Protein AF-A0A7W4FF67-F1 (afdb_monomer_lite)

Sequence (218 aa):
MRAALGATWQKRGYWRDSEEDYLAANYPTKTPVVEIARTLGRSVSAIRAKARTLGLYRKARTIEGLPSQALTPPAQPRPSAPTIPAGATAFFMVPRTRKGRAIWSNEAIDNLASFWSRLYSPVCIAKLLGLKPSAVSEAARRAGLPNRAGLKLVQTAPAGDPFSIPESPIIASEMVRKICRVRQTVFFVRPKHKRSEHISIQGRSFLLSRASSVMGHA

Foldseek 3Di:
DDDDDDPDPPPLPDDDPVLLVLLQVPVQDPDDLVVNCVVSVHDSVVSVVVCVVVVNDYDDPPPPPDDPPPPDDPPDPPPPDPPDPPPDQPQQEQDADPVRDGDCAQSNLVVLLLLVQLQAQLQQSCVSHVHDSVSSVVSCVVLQQEDDPPPDHDDHAPPDDSNPRDGNPVRVVQWDWDADPVPRHIGTHYNVCPPVVVCVVVVVVVVVVVVVVVVVPD

pLDDT: mean 72.21, std 18.34, range [29.36, 93.0]

Radius of gyration: 26.0 Å; chains: 1; bounding box: 46×56×84 Å

Organism: Gluconacetobacter diazotrophicus (NCBI:txid33996)

Secondary structure (DSSP, 8-state):
-----------TTPPPHHHHHHHHHHTTSSS-HHHHHHHTT--HHHHHHHHHHTT--PPP---TTS-TT----------------TTS--TTPPPB-TTS-B---HHHHHHHHHHHHTTB-HHHHHHHHT--HHHHHHHHHHHTPPP-TTS--B-S--SS-TT-SPPPHHHHHH-EEEE-TTT--EEEE-GGGTTHHHHHHHHHHHHHHHHHHHTT--

Structure (mmCIF, N/CA/C/O backbone):
data_AF-A0A7W4FF67-F1
#
_entry.id   AF-A0A7W4FF67-F1
#
loop_
_atom_site.group_PDB
_atom_site.id
_atom_site.type_symbol
_atom_site.label_atom_id
_atom_site.label_alt_id
_atom_site.label_comp_id
_atom_site.label_asym_id
_atom_site.label_entity_id
_atom_site.label_seq_id
_atom_site.pdbx_PDB_ins_code
_atom_site.Cartn_x
_atom_site.Cartn_y
_atom_site.Cartn_z
_atom_site.occupancy
_atom_site.B_iso_or_equiv
_atom_site.auth_seq_id
_atom_site.auth_comp_id
_atom_site.auth_asym_id
_atom_site.auth_atom_id
_atom_site.pdbx_PDB_model_num
ATOM 1 N N . MET A 1 1 ? -0.216 -14.333 62.494 1.00 43.94 1 MET A N 1
ATOM 2 C CA . MET A 1 1 ? -0.954 -14.611 61.241 1.00 43.94 1 MET A CA 1
ATOM 3 C C . MET A 1 1 ? -1.130 -13.320 60.457 1.00 43.94 1 MET A C 1
ATOM 5 O O . MET A 1 1 ? -1.816 -12.433 60.942 1.00 43.94 1 MET A O 1
ATOM 9 N N . ARG A 1 2 ? -0.522 -13.196 59.274 1.00 29.36 2 ARG A N 1
ATOM 10 C CA . ARG A 1 2 ? -0.984 -12.291 58.210 1.00 29.36 2 ARG A CA 1
ATOM 11 C C . ARG A 1 2 ? -0.427 -12.795 56.882 1.00 29.36 2 ARG A C 1
ATOM 13 O O . ARG A 1 2 ? 0.773 -13.001 56.745 1.00 29.36 2 ARG A O 1
ATOM 20 N N . ALA A 1 3 ? -1.355 -13.109 55.988 1.00 35.16 3 ALA A N 1
ATOM 21 C CA . ALA A 1 3 ? -1.154 -13.858 54.763 1.00 35.16 3 ALA A CA 1
ATOM 22 C C . ALA A 1 3 ? -0.307 -13.088 53.742 1.00 35.16 3 ALA A C 1
ATOM 24 O O . ALA A 1 3 ? -0.552 -11.912 53.471 1.00 35.16 3 ALA A O 1
ATOM 25 N N . ALA A 1 4 ? 0.653 -13.790 53.142 1.00 38.53 4 ALA A N 1
ATOM 26 C CA . ALA A 1 4 ? 1.319 -13.378 51.921 1.00 38.53 4 ALA A CA 1
ATOM 27 C C . ALA A 1 4 ? 0.316 -13.459 50.757 1.00 38.53 4 ALA A C 1
ATOM 29 O O . ALA A 1 4 ? 0.005 -14.544 50.270 1.00 38.53 4 ALA A O 1
ATOM 30 N N . LEU A 1 5 ? -0.207 -12.316 50.311 1.00 45.41 5 LEU A N 1
ATOM 31 C CA . LEU A 1 5 ? -0.908 -12.236 49.031 1.00 45.41 5 LEU A CA 1
ATOM 32 C C . LEU A 1 5 ? 0.141 -12.145 47.922 1.00 45.41 5 LEU A C 1
ATOM 34 O O . LEU A 1 5 ? 0.843 -11.144 47.785 1.00 45.41 5 LEU A O 1
ATOM 38 N N . GLY A 1 6 ? 0.261 -13.233 47.161 1.00 37.56 6 GLY A N 1
ATOM 39 C CA . GLY A 1 6 ? 1.163 -13.362 46.027 1.00 37.56 6 GLY A CA 1
ATOM 40 C C . GLY A 1 6 ? 0.981 -12.231 45.018 1.00 37.56 6 GLY A C 1
ATOM 41 O O . GLY A 1 6 ? -0.015 -12.169 44.295 1.00 37.56 6 GLY A O 1
ATOM 42 N N . ALA A 1 7 ? 1.985 -11.362 44.925 1.00 48.34 7 ALA A N 1
ATOM 43 C CA . ALA A 1 7 ? 2.140 -10.439 43.814 1.00 48.34 7 ALA A CA 1
ATOM 44 C C . ALA A 1 7 ? 2.491 -11.251 42.559 1.00 48.34 7 ALA A C 1
ATOM 46 O O . ALA A 1 7 ? 3.656 -11.442 42.211 1.00 48.34 7 ALA A O 1
ATOM 47 N N . THR A 1 8 ? 1.469 -11.791 41.892 1.00 46.06 8 THR A N 1
ATOM 48 C CA . THR A 1 8 ? 1.653 -12.403 40.576 1.00 46.06 8 THR A CA 1
ATOM 49 C C . THR A 1 8 ? 2.090 -11.302 39.615 1.00 46.06 8 THR A C 1
ATOM 51 O O . THR A 1 8 ? 1.370 -10.330 39.385 1.00 46.06 8 THR A O 1
ATOM 54 N N . TRP A 1 9 ? 3.299 -11.425 39.073 1.00 43.72 9 TRP A N 1
ATOM 55 C CA . TRP A 1 9 ? 3.811 -10.531 38.042 1.00 43.72 9 TRP A CA 1
ATOM 56 C C . TRP A 1 9 ? 2.964 -10.702 36.777 1.00 43.72 9 TRP A C 1
ATOM 58 O O . TRP A 1 9 ? 3.242 -11.535 35.918 1.00 43.72 9 TRP A O 1
ATOM 68 N N . GLN A 1 10 ? 1.878 -9.934 36.674 1.00 54.81 10 GLN A N 1
ATOM 69 C CA . GLN A 1 10 ? 1.039 -9.915 35.485 1.00 54.81 10 GLN A CA 1
ATOM 70 C C . GLN A 1 10 ? 1.850 -9.328 34.330 1.00 54.81 10 GLN A C 1
ATOM 72 O O . GLN A 1 10 ? 2.242 -8.157 34.339 1.00 54.81 10 GLN A O 1
ATOM 77 N N . LYS A 1 11 ? 2.116 -10.154 33.315 1.00 51.59 11 LYS A N 1
ATOM 78 C CA . LYS A 1 11 ? 2.780 -9.735 32.080 1.00 51.59 11 LYS A CA 1
ATOM 79 C C . LYS A 1 11 ? 1.961 -8.587 31.480 1.00 51.59 11 LYS A C 1
ATOM 81 O O . LYS A 1 11 ? 0.834 -8.803 31.045 1.00 51.59 11 LYS A O 1
ATOM 86 N N . ARG A 1 12 ? 2.528 -7.372 31.443 1.00 58.81 12 ARG A N 1
ATOM 87 C CA . ARG A 1 12 ? 1.869 -6.084 31.107 1.00 58.81 12 ARG A CA 1
ATOM 88 C C . ARG A 1 12 ? 1.111 -6.023 29.758 1.00 58.81 12 ARG A C 1
ATOM 90 O O . ARG A 1 12 ? 0.520 -4.993 29.450 1.00 58.81 12 ARG A O 1
ATOM 97 N N . GLY A 1 13 ? 1.103 -7.096 28.964 1.00 63.19 13 GLY A N 1
ATOM 98 C CA . GLY A 1 13 ? 0.389 -7.216 27.688 1.00 63.19 13 GLY A CA 1
ATOM 99 C C . GLY A 1 13 ? -0.750 -8.245 27.646 1.00 63.19 13 GLY A C 1
ATOM 100 O O . GLY A 1 13 ? -1.468 -8.268 26.652 1.00 63.19 13 GLY A O 1
ATOM 101 N N . TYR A 1 14 ? -0.935 -9.078 28.673 1.00 81.50 14 TYR A N 1
ATOM 102 C CA . TYR A 1 14 ? -2.019 -10.067 28.688 1.00 81.50 14 TYR A CA 1
ATOM 103 C C . TYR A 1 14 ? -3.307 -9.412 29.194 1.00 81.50 14 TYR A C 1
ATOM 105 O O . TYR A 1 14 ? -3.269 -8.784 30.249 1.00 81.50 14 TYR A O 1
ATOM 113 N N . TRP A 1 15 ? -4.400 -9.504 28.438 1.00 84.25 15 TRP A N 1
ATOM 114 C CA . TRP A 1 15 ? -5.743 -9.119 28.883 1.00 84.25 15 TRP A CA 1
ATOM 115 C C . TRP A 1 15 ? -6.459 -10.382 29.337 1.00 84.25 15 TRP A C 1
ATOM 117 O O . TRP A 1 15 ? -6.428 -11.381 28.624 1.00 84.25 15 TRP A O 1
ATOM 127 N N . ARG A 1 16 ? -7.040 -10.357 30.532 1.00 84.88 16 ARG A N 1
ATOM 128 C CA . ARG A 1 16 ? -7.885 -11.455 31.012 1.00 84.88 16 ARG A CA 1
ATOM 129 C C . ARG A 1 16 ? -9.292 -11.287 30.464 1.00 84.88 16 ARG A C 1
ATOM 131 O O . ARG A 1 16 ? -9.756 -10.154 30.360 1.00 84.88 16 ARG A O 1
ATOM 138 N N . ASP A 1 17 ? -9.989 -12.394 30.248 1.00 80.44 17 ASP A N 1
ATOM 139 C CA . ASP A 1 17 ? -11.387 -12.383 29.799 1.00 80.44 17 ASP A CA 1
ATOM 140 C C . ASP A 1 17 ? -12.252 -11.497 30.714 1.00 80.44 17 ASP A C 1
ATOM 142 O O . ASP A 1 17 ? -12.939 -10.598 30.245 1.00 80.44 17 ASP A O 1
ATOM 146 N N . SER A 1 18 ? -12.046 -11.582 32.034 1.00 80.12 18 SER A N 1
ATOM 147 C CA . SER A 1 18 ? -12.725 -10.725 33.017 1.00 80.12 18 SER A CA 1
ATOM 148 C C . SER A 1 18 ? -12.440 -9.218 32.865 1.00 80.12 18 SER A C 1
ATOM 150 O O . SER A 1 18 ? -13.289 -8.389 33.187 1.00 80.12 18 SER A O 1
ATOM 152 N N . GLU A 1 19 ? -11.234 -8.831 32.422 1.00 86.00 19 GLU A N 1
ATOM 153 C CA . GLU A 1 19 ? -10.896 -7.423 32.149 1.00 86.00 19 GLU A CA 1
ATOM 154 C C . GLU A 1 19 ? -11.569 -6.943 30.854 1.00 86.00 19 GLU A C 1
ATOM 156 O O . GLU A 1 19 ? -11.957 -5.776 30.754 1.00 86.00 19 GLU A O 1
ATOM 161 N N . GLU A 1 20 ? -11.695 -7.828 29.862 1.00 87.88 20 GLU A N 1
ATOM 162 C CA . GLU A 1 20 ? -12.368 -7.551 28.591 1.00 87.88 20 GLU A CA 1
ATOM 163 C C . GLU A 1 20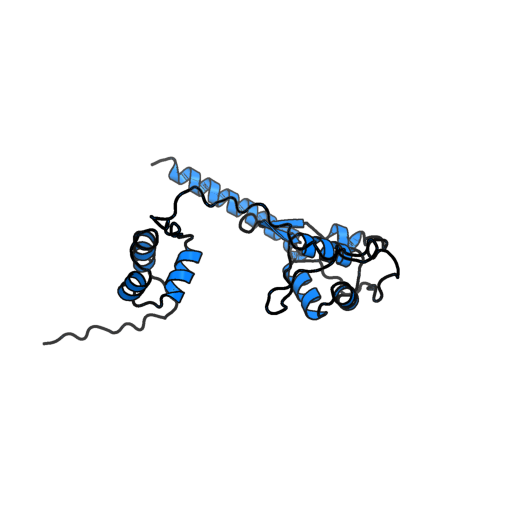 ? -13.880 -7.420 28.777 1.00 87.88 20 GLU A C 1
ATOM 165 O O . GLU A 1 20 ? -14.455 -6.454 28.276 1.00 87.88 20 GLU A O 1
ATOM 170 N N . ASP A 1 21 ? -14.491 -8.295 29.575 1.00 85.62 21 ASP A N 1
ATOM 171 C CA . ASP A 1 21 ? -15.913 -8.248 29.928 1.00 85.62 21 ASP A CA 1
ATOM 172 C C . ASP A 1 21 ? -16.256 -6.962 30.686 1.00 85.62 21 ASP A C 1
ATOM 174 O O . ASP A 1 21 ? -17.191 -6.235 30.331 1.00 85.62 21 ASP A O 1
ATOM 178 N N . TYR A 1 22 ? -15.442 -6.609 31.689 1.00 88.75 22 TYR A N 1
ATOM 179 C CA . TYR A 1 22 ? -15.611 -5.358 32.425 1.00 88.75 22 TYR A CA 1
ATOM 180 C C . TYR A 1 22 ? -15.475 -4.142 31.502 1.00 88.75 22 TYR A C 1
ATOM 182 O O . TYR A 1 22 ? -16.237 -3.175 31.615 1.00 88.75 22 TYR A O 1
ATOM 190 N N . LEU A 1 23 ? -14.516 -4.177 30.572 1.00 88.75 23 LEU A N 1
ATOM 191 C CA . LEU A 1 23 ? -14.331 -3.116 29.593 1.00 88.75 23 LEU A CA 1
ATOM 192 C C . LEU A 1 23 ? -15.523 -3.030 28.628 1.00 88.75 23 LEU A C 1
ATOM 194 O O . LEU A 1 23 ? -15.999 -1.927 28.377 1.00 88.75 23 LEU A O 1
ATOM 198 N N . ALA A 1 24 ? -16.040 -4.150 28.126 1.00 86.62 24 ALA A N 1
ATOM 199 C CA . ALA A 1 24 ? -17.196 -4.190 27.232 1.00 86.62 24 ALA A CA 1
ATOM 200 C C . ALA A 1 24 ? -18.462 -3.620 27.888 1.00 86.62 24 ALA A C 1
ATOM 202 O O . ALA A 1 24 ? -19.172 -2.836 27.257 1.00 86.62 24 ALA A O 1
ATOM 203 N N . ALA A 1 25 ? -18.693 -3.923 29.168 1.00 84.75 25 ALA A N 1
ATOM 204 C CA . ALA A 1 25 ? -19.840 -3.417 29.919 1.00 84.75 25 ALA A CA 1
ATOM 205 C C . ALA A 1 25 ? -19.737 -1.914 30.249 1.00 84.75 25 ALA A C 1
ATOM 207 O O . ALA A 1 25 ? -20.720 -1.177 30.181 1.00 84.75 25 ALA A O 1
ATOM 208 N N . ASN A 1 26 ? -18.540 -1.432 30.601 1.00 85.62 26 ASN A N 1
ATOM 209 C CA . ASN A 1 26 ? -18.366 -0.077 31.138 1.00 85.62 26 ASN A CA 1
ATOM 210 C C . ASN A 1 26 ? -17.908 0.954 30.101 1.00 85.62 26 ASN A C 1
ATOM 212 O O . ASN A 1 26 ? -18.114 2.155 30.279 1.00 85.62 26 ASN A O 1
ATOM 216 N N . TYR A 1 27 ? -17.267 0.534 29.010 1.00 85.25 27 TYR A N 1
ATOM 217 C CA . TYR A 1 27 ? -16.741 1.464 28.016 1.00 85.25 27 TYR A CA 1
ATOM 218 C C . TYR A 1 27 ? -17.801 2.247 27.222 1.00 85.25 27 TYR A C 1
ATOM 220 O O . TYR A 1 27 ? -17.550 3.439 27.018 1.00 85.25 27 TYR A O 1
ATOM 228 N N . PRO A 1 28 ? -18.937 1.665 26.777 1.00 80.44 28 PRO A N 1
ATOM 229 C CA . PRO A 1 28 ? -19.979 2.395 26.043 1.00 80.44 28 PRO A CA 1
ATOM 230 C C . PRO A 1 28 ? -20.876 3.271 26.943 1.00 80.44 28 PRO A C 1
ATOM 232 O O . PRO A 1 28 ? -21.707 4.025 26.434 1.00 80.44 28 PRO A O 1
ATOM 235 N N . THR A 1 29 ? -20.689 3.209 28.263 1.00 78.88 29 THR A N 1
ATOM 236 C CA . THR A 1 29 ? -21.480 3.921 29.277 1.00 78.88 29 THR A CA 1
ATOM 237 C C . THR A 1 29 ? -20.926 5.331 29.553 1.00 78.88 29 THR A C 1
ATOM 239 O O . THR A 1 29 ? -19.846 5.715 29.088 1.00 78.88 29 THR A O 1
ATOM 242 N N . LYS A 1 30 ? -21.666 6.144 30.323 1.00 77.81 30 LYS A N 1
ATOM 243 C CA . LYS A 1 30 ? -21.249 7.490 30.767 1.00 77.81 30 LYS A CA 1
ATOM 244 C C . LYS A 1 30 ? -20.027 7.481 31.706 1.00 77.81 30 LYS A C 1
ATOM 246 O O . LYS A 1 30 ? -19.458 8.542 31.949 1.00 77.81 30 LYS A O 1
ATOM 251 N N . THR A 1 31 ? -19.590 6.316 32.188 1.00 80.75 31 THR A N 1
ATOM 252 C CA . THR A 1 31 ? -18.429 6.146 33.075 1.00 80.75 31 THR A CA 1
ATOM 253 C C . THR A 1 31 ? -17.168 6.728 32.433 1.00 80.75 31 THR A C 1
ATOM 255 O O . THR A 1 31 ? -16.832 6.368 31.301 1.00 80.75 31 THR A O 1
ATOM 258 N N . PRO A 1 32 ? -16.429 7.639 33.078 1.00 85.25 32 PRO A N 1
ATOM 259 C CA . PRO A 1 32 ? -15.222 8.216 32.501 1.00 85.25 32 PRO A CA 1
ATOM 260 C C . PRO A 1 32 ? -14.122 7.157 32.333 1.00 85.25 32 PRO A C 1
ATOM 262 O O . PRO A 1 32 ? -13.902 6.302 33.184 1.00 85.25 32 PRO A O 1
ATOM 265 N N . VAL A 1 33 ? -13.373 7.232 31.226 1.00 85.94 33 VAL A N 1
ATOM 266 C CA . VAL A 1 33 ? -12.308 6.255 30.897 1.00 85.94 33 VAL A CA 1
ATOM 267 C C . VAL A 1 33 ? -11.234 6.173 31.992 1.00 85.94 33 VAL A C 1
ATOM 269 O O . VAL A 1 33 ? -10.595 5.140 32.153 1.00 85.94 33 VAL A O 1
ATOM 272 N N . VAL A 1 34 ? -11.037 7.257 32.746 1.00 88.50 34 VAL A N 1
ATOM 273 C CA . VAL A 1 34 ? -10.080 7.326 33.859 1.00 88.50 34 VAL A CA 1
ATOM 274 C C . VAL A 1 34 ? -10.493 6.414 35.016 1.00 88.50 34 VAL A C 1
ATOM 276 O O . VAL A 1 34 ? -9.633 5.766 35.605 1.00 88.50 34 VAL A O 1
ATOM 279 N N . GLU A 1 35 ? -11.789 6.309 35.309 1.00 87.00 35 GLU A N 1
ATOM 280 C CA . GLU A 1 35 ? -12.291 5.402 36.348 1.00 87.00 35 GLU A CA 1
ATOM 281 C C . GLU A 1 35 ? -12.144 3.948 35.914 1.00 87.00 35 GLU A C 1
ATOM 283 O O . GLU A 1 35 ? -11.597 3.147 36.660 1.00 87.00 35 GLU A O 1
ATOM 288 N N . ILE A 1 36 ? -12.493 3.631 34.663 1.00 89.12 36 ILE A N 1
ATOM 289 C CA . ILE A 1 36 ? -12.301 2.286 34.094 1.00 89.12 36 ILE A CA 1
ATOM 290 C C . ILE A 1 36 ? -10.818 1.882 34.143 1.00 89.12 36 ILE A C 1
ATOM 292 O O . ILE A 1 36 ? -10.481 0.756 34.503 1.00 89.12 36 ILE A O 1
ATOM 296 N N . ALA A 1 37 ? -9.921 2.814 33.814 1.00 91.12 37 ALA A N 1
ATOM 297 C CA . ALA A 1 37 ? -8.479 2.613 33.887 1.00 91.12 37 ALA A CA 1
ATOM 298 C C . ALA A 1 37 ? -8.005 2.332 35.324 1.00 91.12 37 ALA A C 1
ATOM 300 O O . ALA A 1 37 ? -7.191 1.432 35.529 1.00 91.12 37 ALA A O 1
ATOM 301 N N . ARG A 1 38 ? -8.549 3.055 36.313 1.00 88.81 38 ARG A N 1
ATOM 302 C CA . ARG A 1 38 ? -8.257 2.846 37.737 1.00 88.81 38 ARG A CA 1
ATOM 303 C C . ARG A 1 38 ? -8.747 1.479 38.213 1.00 88.81 38 ARG A C 1
ATOM 305 O O . ARG A 1 38 ? -7.977 0.779 38.859 1.00 88.81 38 ARG A O 1
ATOM 312 N N . THR A 1 39 ? -9.968 1.082 37.854 1.00 88.19 39 THR A N 1
ATOM 313 C CA . THR A 1 39 ? -10.536 -0.216 38.250 1.00 88.19 39 THR A CA 1
ATOM 314 C C . THR A 1 39 ? -9.748 -1.389 37.676 1.00 88.19 39 THR A C 1
ATOM 316 O O . THR A 1 39 ? -9.520 -2.372 38.370 1.00 88.19 39 THR A O 1
ATOM 319 N N . LEU A 1 40 ? -9.285 -1.277 36.429 1.00 85.38 40 LEU A N 1
ATOM 320 C CA . LEU A 1 40 ? -8.506 -2.330 35.770 1.00 85.38 40 LEU A CA 1
ATOM 321 C C . LEU A 1 40 ? -6.995 -2.247 36.050 1.00 85.38 40 LEU A C 1
ATOM 323 O O . LEU A 1 40 ? -6.239 -3.089 35.575 1.00 85.38 40 LEU A O 1
ATOM 327 N N . GLY A 1 41 ? -6.516 -1.225 36.770 1.00 88.19 41 GLY A N 1
ATOM 328 C CA . GLY A 1 41 ? -5.082 -1.020 37.006 1.00 88.19 41 GLY A CA 1
ATOM 329 C C . GLY A 1 41 ? -4.268 -0.811 35.719 1.00 88.19 41 GLY A C 1
ATOM 330 O O . GLY A 1 41 ? -3.083 -1.145 35.657 1.00 88.19 41 GLY A O 1
ATOM 331 N N . ARG A 1 42 ? -4.895 -0.283 34.660 1.00 86.50 42 ARG A N 1
ATOM 332 C CA . ARG A 1 42 ? -4.280 -0.061 33.339 1.00 86.50 42 ARG A CA 1
ATOM 333 C C . ARG A 1 42 ? -4.183 1.424 33.027 1.00 86.50 42 ARG A C 1
ATOM 335 O O . ARG A 1 42 ? -4.897 2.252 33.577 1.00 86.50 42 ARG A O 1
ATOM 342 N N . SER A 1 43 ? -3.326 1.782 32.075 1.00 89.75 43 SER A N 1
ATOM 343 C CA . SER A 1 43 ? -3.295 3.150 31.560 1.00 89.75 43 SER A CA 1
ATOM 344 C C . SER A 1 43 ? -4.521 3.448 30.690 1.00 89.75 43 SER A C 1
ATOM 346 O O . SER A 1 43 ? -5.028 2.595 29.958 1.00 89.75 43 SER A O 1
ATOM 348 N N . VAL A 1 44 ? -4.952 4.711 30.682 1.00 90.69 44 VAL A N 1
ATOM 349 C CA . VAL A 1 44 ? -6.033 5.204 29.806 1.00 90.69 44 VAL A CA 1
ATOM 350 C C . VAL A 1 44 ? -5.747 4.907 28.326 1.00 90.69 44 VAL A C 1
ATOM 352 O O . VAL A 1 44 ? -6.662 4.629 27.549 1.00 90.69 44 VAL A O 1
ATOM 355 N N . SER A 1 45 ? -4.475 4.945 27.915 1.00 86.81 45 SER A N 1
ATOM 356 C CA . SER A 1 45 ? -4.062 4.613 26.549 1.00 86.81 45 SER A CA 1
ATOM 357 C C . SER A 1 45 ? -4.260 3.131 26.220 1.00 86.81 45 SER A C 1
ATOM 359 O O . SER A 1 45 ? -4.761 2.834 25.136 1.00 86.81 45 SER A O 1
ATOM 361 N N . ALA A 1 46 ? -3.944 2.217 27.145 1.00 86.62 46 ALA A N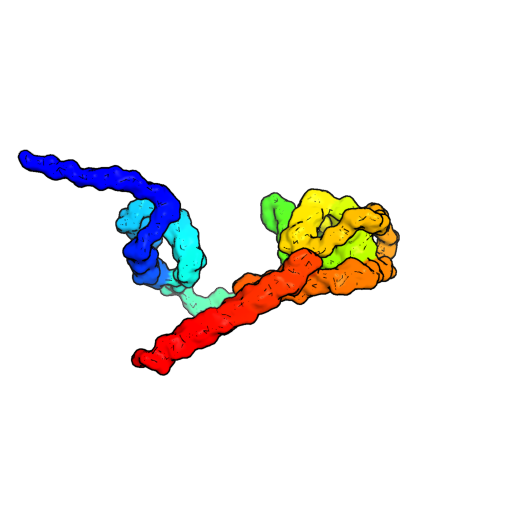 1
ATOM 362 C CA . ALA A 1 46 ? -4.169 0.781 26.975 1.00 86.62 46 ALA A CA 1
ATOM 363 C C . ALA A 1 46 ? -5.663 0.454 26.864 1.00 86.62 46 ALA A C 1
ATOM 365 O O . ALA A 1 46 ? -6.062 -0.299 25.981 1.00 86.62 46 ALA A O 1
ATOM 366 N N . ILE A 1 47 ? -6.489 1.101 27.688 1.00 89.88 47 ILE A N 1
ATOM 367 C CA . ILE A 1 47 ? -7.951 0.973 27.669 1.00 89.88 47 ILE A CA 1
ATOM 368 C C . ILE A 1 47 ? -8.522 1.416 26.316 1.00 89.88 47 ILE A C 1
ATOM 370 O O . ILE A 1 47 ? -9.271 0.678 25.686 1.00 89.88 47 ILE A O 1
ATOM 374 N N . ARG A 1 48 ? -8.109 2.586 25.808 1.00 88.81 48 ARG A N 1
ATOM 375 C CA . ARG A 1 48 ? -8.532 3.081 24.483 1.00 88.81 48 ARG A CA 1
ATOM 376 C C . ARG A 1 48 ? -8.052 2.187 23.341 1.00 88.81 48 ARG A C 1
ATOM 378 O O . ARG A 1 48 ? -8.772 2.009 22.364 1.00 88.81 48 ARG A O 1
ATOM 385 N N . ALA A 1 49 ? -6.826 1.671 23.426 1.00 86.25 49 ALA A N 1
ATOM 386 C CA . ALA A 1 49 ? -6.280 0.770 22.418 1.00 86.25 49 ALA A CA 1
ATOM 387 C C . ALA A 1 49 ? -7.058 -0.550 22.385 1.00 86.25 49 ALA A C 1
ATOM 389 O O . ALA A 1 49 ? -7.483 -0.970 21.313 1.00 86.25 49 ALA A O 1
ATOM 390 N N . LYS A 1 50 ? -7.318 -1.146 23.554 1.00 89.81 50 LYS A N 1
ATOM 391 C CA . LYS A 1 50 ? -8.092 -2.382 23.664 1.00 89.81 50 LYS A CA 1
ATOM 392 C C . LYS A 1 50 ? -9.543 -2.186 23.241 1.00 89.81 50 LYS A C 1
ATOM 394 O O . LYS A 1 50 ? -10.031 -2.977 22.448 1.00 89.81 50 LYS A O 1
ATOM 399 N N . ALA A 1 51 ? -10.186 -1.095 23.652 1.00 87.25 51 ALA A N 1
ATOM 400 C CA . ALA A 1 51 ? -11.535 -0.757 23.210 1.00 87.25 51 ALA A CA 1
ATOM 401 C C . ALA A 1 51 ? -11.640 -0.641 21.680 1.00 87.25 51 ALA A C 1
ATOM 403 O O . ALA A 1 51 ? -12.598 -1.136 21.103 1.00 87.25 51 ALA A O 1
ATOM 404 N N . ARG A 1 52 ? -10.630 -0.072 20.999 1.00 84.81 52 ARG A N 1
ATOM 405 C CA . ARG A 1 52 ? -10.582 -0.070 19.524 1.00 84.81 52 ARG A CA 1
ATOM 406 C C . ARG A 1 52 ? -10.428 -1.470 18.936 1.00 84.81 52 ARG A C 1
ATOM 408 O O . ARG A 1 52 ? -11.073 -1.758 17.937 1.00 84.81 52 ARG A O 1
ATOM 415 N N . THR A 1 53 ? -9.591 -2.319 19.531 1.00 86.12 53 THR A N 1
ATOM 416 C CA . THR A 1 53 ? -9.439 -3.720 19.104 1.00 86.12 53 THR A CA 1
ATOM 417 C C . THR A 1 53 ? -10.739 -4.508 19.275 1.00 86.12 53 THR A C 1
ATOM 419 O O . THR A 1 53 ? -11.055 -5.328 18.422 1.00 86.12 53 THR A O 1
ATOM 422 N N . LEU A 1 54 ? -11.499 -4.223 20.338 1.00 83.12 54 LEU A N 1
ATOM 423 C CA . LEU A 1 54 ? -12.801 -4.828 20.637 1.00 83.12 54 LEU A CA 1
ATOM 424 C C . LEU A 1 54 ? -13.980 -4.151 19.910 1.00 83.12 54 LEU A C 1
ATOM 426 O O . LEU A 1 54 ? -15.115 -4.581 20.070 1.00 83.12 54 LEU A O 1
ATOM 430 N N . GLY A 1 55 ? -13.745 -3.086 19.132 1.00 85.56 55 GLY A N 1
ATOM 431 C CA . GLY A 1 55 ? -14.810 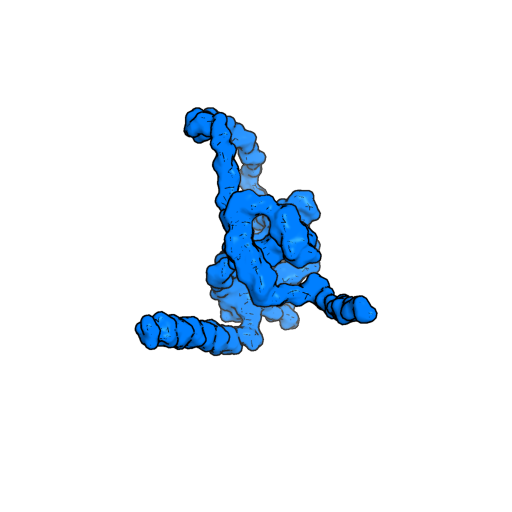-2.365 18.423 1.00 85.56 55 GLY A CA 1
ATOM 432 C C . GLY A 1 55 ? -15.786 -1.606 19.333 1.00 85.56 55 GLY A C 1
ATOM 433 O O . GLY A 1 55 ? -16.910 -1.328 18.930 1.00 85.56 55 GLY A O 1
ATOM 434 N N . LEU A 1 56 ? -15.381 -1.262 20.557 1.00 85.38 56 LEU A N 1
ATOM 435 C CA . LEU A 1 56 ? -16.207 -0.518 21.507 1.00 85.38 56 LEU A CA 1
ATOM 436 C C . LEU A 1 56 ? -16.139 0.987 21.208 1.00 85.38 56 LEU A C 1
ATOM 438 O O . LEU A 1 56 ? -15.067 1.604 21.244 1.00 85.38 56 LEU A O 1
ATOM 442 N N . TYR A 1 57 ? -17.298 1.600 20.970 1.00 80.06 57 TYR A N 1
ATOM 443 C CA . TYR A 1 57 ? -17.434 3.029 20.683 1.00 80.06 57 TYR A CA 1
ATOM 444 C C . TYR A 1 57 ? -18.218 3.742 21.787 1.00 80.06 57 TYR A C 1
ATOM 446 O O . TYR A 1 57 ? -19.144 3.189 22.374 1.00 80.06 57 TYR A O 1
ATOM 454 N N . ARG A 1 58 ? -17.859 5.002 22.057 1.00 75.50 58 ARG A N 1
ATOM 455 C CA . ARG A 1 58 ? -18.648 5.893 22.917 1.00 75.50 58 ARG A CA 1
ATOM 456 C C . ARG A 1 58 ? -19.511 6.786 22.048 1.00 75.50 58 ARG A C 1
ATOM 458 O O . ARG A 1 58 ? -19.001 7.358 21.085 1.00 75.50 58 ARG A O 1
ATOM 465 N N . LYS A 1 59 ? -20.781 6.953 22.422 1.00 63.62 59 LYS A N 1
ATOM 466 C CA . LYS A 1 59 ? -21.622 8.007 21.849 1.00 63.62 59 LYS A CA 1
ATOM 467 C C . LYS A 1 59 ? -20.920 9.340 22.117 1.00 63.62 59 LYS A C 1
ATOM 469 O O . LYS A 1 59 ? -20.512 9.603 23.252 1.00 63.62 59 LYS A O 1
ATOM 474 N N . ALA A 1 60 ? -20.690 10.125 21.063 1.00 55.25 60 ALA A N 1
ATOM 475 C CA . ALA A 1 60 ? -20.170 11.476 21.222 1.00 55.25 60 ALA A CA 1
ATOM 476 C C . ALA A 1 60 ? -21.076 12.191 22.226 1.00 55.25 60 ALA A C 1
ATOM 478 O O . ALA A 1 60 ? -22.294 12.023 22.167 1.00 55.25 60 ALA A O 1
ATOM 479 N N . ARG A 1 61 ? -20.493 12.911 23.191 1.00 51.84 61 ARG A N 1
ATOM 480 C CA . ARG A 1 61 ? -21.302 13.713 24.106 1.00 51.84 61 ARG A CA 1
ATOM 481 C C . ARG A 1 61 ? -22.093 14.683 23.237 1.00 51.84 61 ARG A C 1
ATOM 483 O O . ARG A 1 61 ? -21.494 15.588 22.662 1.00 51.84 61 ARG A O 1
ATOM 490 N N . THR A 1 62 ? -23.400 14.467 23.116 1.00 41.34 62 THR A N 1
ATOM 491 C CA . THR A 1 62 ? -24.319 15.534 22.743 1.00 41.34 62 THR A CA 1
ATOM 492 C C . THR A 1 62 ? -24.036 16.637 23.747 1.00 41.34 62 THR A C 1
ATOM 494 O O . THR A 1 62 ? -24.143 16.416 24.953 1.00 41.34 62 THR A O 1
ATOM 497 N N . ILE A 1 63 ? -23.528 17.770 23.275 1.00 48.84 63 ILE A N 1
ATOM 498 C CA . ILE A 1 63 ? -23.440 18.963 24.105 1.00 48.84 63 ILE A CA 1
ATOM 499 C C . ILE A 1 63 ? -24.900 19.360 24.318 1.00 48.84 63 ILE A C 1
ATOM 501 O O . ILE A 1 63 ? -25.505 19.971 23.441 1.00 48.84 63 ILE A O 1
ATOM 505 N N . GLU A 1 64 ? -25.509 18.897 25.409 1.00 45.31 64 GLU A N 1
ATOM 506 C CA . GLU A 1 64 ? -26.849 19.337 25.780 1.00 45.31 64 GLU A CA 1
ATOM 507 C C . GLU A 1 64 ? -26.752 20.823 26.118 1.00 45.31 64 GLU A C 1
ATOM 509 O O . GLU A 1 64 ? -26.128 21.201 27.108 1.00 45.31 64 GLU A O 1
ATOM 514 N N . GLY A 1 65 ? -27.263 21.660 25.213 1.00 49.50 65 GLY A N 1
ATOM 515 C CA . GLY A 1 65 ? -27.244 23.114 25.357 1.00 49.50 65 GLY A CA 1
ATOM 516 C C . GLY A 1 65 ? -26.899 23.923 24.104 1.00 49.50 65 GLY A C 1
ATOM 517 O O . GLY A 1 65 ? -26.977 25.144 24.173 1.00 49.50 65 GLY A O 1
ATOM 518 N N . LEU A 1 66 ? -26.552 23.313 22.960 1.00 42.00 66 LEU A N 1
ATOM 519 C CA . LEU A 1 66 ? -26.391 24.073 21.711 1.00 42.00 66 LEU A CA 1
ATOM 520 C C . LEU A 1 66 ? -27.680 23.986 20.869 1.00 42.00 66 LEU A C 1
ATOM 522 O O . LEU A 1 66 ? -28.046 22.879 20.465 1.00 42.00 66 LEU A O 1
ATOM 526 N N . PRO A 1 67 ? -28.399 25.098 20.610 1.00 40.34 67 PRO A N 1
ATOM 527 C CA . PRO A 1 67 ? -29.634 25.056 19.835 1.00 40.34 67 PRO A CA 1
ATOM 528 C C . PRO A 1 67 ? -29.366 24.507 18.430 1.00 40.34 67 PRO A C 1
ATOM 530 O O . PRO A 1 67 ? -28.394 24.872 17.770 1.00 40.34 67 PRO A O 1
ATOM 533 N N . SER A 1 68 ? -30.271 23.642 17.966 1.00 49.34 68 SER A N 1
ATOM 534 C CA . SER A 1 68 ? -30.201 22.891 16.701 1.00 49.34 68 SER A CA 1
ATOM 535 C C . SER A 1 68 ? -30.163 23.766 15.428 1.00 49.34 68 SER A C 1
ATOM 537 O O . SER A 1 68 ? -30.144 23.244 14.320 1.00 49.34 68 SER A O 1
ATOM 539 N N . GLN A 1 69 ? -30.134 25.096 15.558 1.00 51.34 69 GLN A N 1
ATOM 540 C CA . GLN A 1 69 ? -30.280 26.042 14.447 1.00 51.34 69 GLN A CA 1
ATOM 541 C C . GLN A 1 69 ? -28.974 26.699 13.965 1.00 51.34 69 GLN A C 1
ATOM 543 O O . GLN A 1 69 ? -29.014 27.568 13.104 1.00 51.34 69 GLN A O 1
ATOM 548 N N . ALA A 1 70 ? -27.802 26.275 14.446 1.00 42.50 70 ALA A N 1
ATOM 549 C CA . ALA A 1 70 ? -26.515 26.824 13.995 1.00 42.50 70 ALA A CA 1
ATOM 550 C C . ALA A 1 70 ? -25.687 25.843 13.136 1.00 42.50 70 ALA A C 1
ATOM 552 O O . ALA A 1 70 ? -24.462 25.804 13.236 1.00 42.50 70 ALA A O 1
ATOM 553 N N . LEU A 1 71 ? -26.340 25.040 12.286 1.00 48.38 71 LEU A N 1
ATOM 554 C CA . LEU A 1 71 ? -25.679 24.174 11.294 1.00 48.38 71 LEU A CA 1
ATOM 555 C C . LEU A 1 71 ? -26.037 24.533 9.849 1.00 48.38 71 LEU A C 1
ATOM 557 O O . LEU A 1 71 ? -26.144 23.664 8.995 1.00 48.38 71 LEU A O 1
ATOM 561 N N . THR A 1 72 ? -26.109 25.821 9.546 1.00 50.59 72 THR A N 1
ATOM 562 C CA . THR A 1 72 ? -25.627 26.306 8.249 1.00 50.59 72 THR A CA 1
ATOM 563 C C . THR A 1 72 ? -24.906 27.627 8.477 1.00 50.59 72 THR A C 1
ATOM 565 O O . THR A 1 72 ? -25.548 28.676 8.506 1.00 50.59 72 THR A O 1
ATOM 568 N N . PRO A 1 73 ? -23.571 27.631 8.628 1.00 51.62 73 PRO A N 1
ATOM 569 C CA . PRO A 1 73 ? -22.823 28.796 8.183 1.00 51.62 73 PRO A CA 1
ATOM 570 C C . PRO A 1 73 ? -23.195 29.012 6.703 1.00 51.62 73 PRO A C 1
ATOM 572 O O . PRO A 1 73 ? -23.226 28.013 5.969 1.00 51.62 73 PRO A O 1
ATOM 575 N N . PRO A 1 74 ? -23.488 30.242 6.231 1.00 42.56 74 PRO A N 1
ATOM 576 C CA . PRO A 1 74 ? -23.524 30.485 4.794 1.00 42.56 74 PRO A CA 1
ATOM 577 C C . PRO A 1 74 ? -22.212 29.944 4.245 1.00 42.56 74 PRO A C 1
ATOM 579 O O . PRO A 1 74 ? -21.158 30.209 4.830 1.00 42.56 74 PRO A O 1
ATOM 582 N N . ALA A 1 75 ? -22.300 29.095 3.219 1.00 47.50 75 ALA A N 1
ATOM 583 C CA . ALA A 1 75 ? -21.153 28.448 2.614 1.00 47.50 75 ALA A CA 1
ATOM 584 C C . ALA A 1 75 ? -20.088 29.515 2.364 1.00 47.50 75 ALA A C 1
ATOM 586 O O . ALA A 1 75 ? -20.206 30.309 1.433 1.00 47.50 75 ALA A O 1
ATOM 587 N N . GLN A 1 76 ? -19.070 29.571 3.228 1.00 48.22 76 GLN A N 1
ATOM 588 C CA . GLN A 1 76 ? -17.900 30.367 2.924 1.00 48.22 76 GLN A CA 1
ATOM 589 C C . GLN A 1 76 ? -17.426 29.823 1.581 1.00 48.22 76 GLN A C 1
ATOM 591 O O . GLN A 1 76 ? -17.322 28.5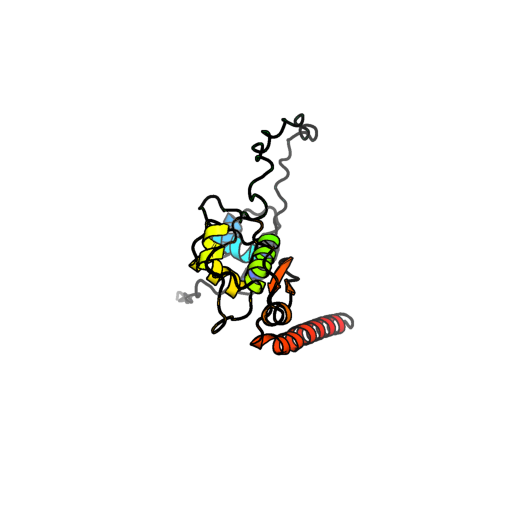91 1.463 1.00 48.22 76 GLN A O 1
ATOM 596 N N . PRO A 1 77 ? -17.204 30.667 0.556 1.00 41.09 77 PRO A N 1
ATOM 597 C CA . PRO A 1 77 ? -16.554 30.193 -0.645 1.00 41.09 77 PRO A CA 1
ATOM 598 C C . PRO A 1 77 ? -15.270 29.538 -0.160 1.00 41.09 77 PRO A C 1
ATOM 600 O O . PRO A 1 77 ? -14.402 30.184 0.432 1.00 41.09 77 PRO A O 1
ATOM 603 N N . ARG A 1 78 ? -15.229 28.208 -0.299 1.00 46.78 78 ARG A N 1
ATOM 604 C CA . ARG A 1 78 ? -14.037 27.401 -0.074 1.00 46.78 78 ARG A CA 1
ATOM 605 C C . ARG A 1 78 ? -12.907 28.202 -0.715 1.00 46.78 78 ARG A C 1
ATOM 607 O O . ARG A 1 78 ? -13.112 28.574 -1.874 1.00 46.78 78 ARG A O 1
ATOM 614 N N . PRO A 1 79 ? -11.797 28.515 -0.011 1.00 43.41 79 PRO A N 1
ATOM 615 C CA . PRO A 1 79 ? -10.680 29.189 -0.656 1.00 43.41 79 PRO A CA 1
ATOM 616 C C . PRO A 1 79 ? -10.444 28.419 -1.938 1.00 43.41 79 PRO A C 1
ATOM 618 O O . PRO A 1 79 ? -10.324 27.186 -1.880 1.00 43.41 79 PRO A O 1
ATOM 621 N N . SER A 1 80 ? -10.596 29.121 -3.064 1.00 44.03 80 SER A N 1
ATOM 622 C CA . SER A 1 80 ? -10.555 28.539 -4.393 1.00 44.03 80 SER A CA 1
ATOM 623 C C . SER A 1 80 ? -9.396 27.570 -4.358 1.00 44.03 80 SER A C 1
ATOM 625 O O . SER A 1 80 ? -8.287 27.948 -3.960 1.00 44.03 80 SER A O 1
ATOM 627 N N . ALA A 1 81 ? -9.687 26.297 -4.653 1.00 45.22 81 ALA A N 1
ATOM 628 C CA . ALA A 1 81 ? -8.634 25.327 -4.891 1.00 45.22 81 ALA A CA 1
ATOM 629 C C . ALA A 1 81 ? -7.577 26.056 -5.723 1.00 45.22 81 ALA A C 1
ATOM 631 O O . ALA A 1 81 ? -7.996 26.815 -6.609 1.00 45.22 81 ALA A O 1
ATOM 632 N N . PRO A 1 82 ? -6.271 25.929 -5.409 1.00 40.66 82 PRO A N 1
ATOM 633 C CA . PRO A 1 82 ? -5.255 26.581 -6.224 1.00 40.66 82 PRO A CA 1
ATOM 634 C C . PRO A 1 82 ? -5.658 26.317 -7.665 1.00 40.66 82 PRO A C 1
ATOM 636 O O . PRO A 1 82 ? -5.950 25.166 -7.986 1.00 40.66 82 PRO A O 1
ATOM 639 N N . THR A 1 83 ? -5.861 27.368 -8.459 1.00 45.78 83 THR A N 1
ATOM 640 C CA . THR A 1 83 ? -6.211 27.210 -9.866 1.00 45.78 83 THR A CA 1
ATOM 641 C C . THR A 1 83 ? -5.028 26.477 -10.471 1.00 45.78 83 THR A C 1
ATOM 643 O O . THR A 1 83 ? -3.996 27.074 -10.765 1.00 45.78 83 THR A O 1
ATOM 646 N N . ILE A 1 84 ? -5.123 25.148 -10.498 1.00 41.94 84 ILE A N 1
ATOM 647 C CA . ILE A 1 84 ? -4.091 24.277 -11.027 1.00 41.94 84 ILE A CA 1
ATOM 648 C C . ILE A 1 84 ? -4.100 24.596 -12.517 1.00 41.94 84 ILE A C 1
ATOM 650 O O . ILE A 1 84 ? -5.160 24.466 -13.139 1.00 41.94 84 ILE A O 1
ATOM 654 N N . PRO A 1 85 ? -2.980 25.051 -13.098 1.00 36.38 85 PRO A N 1
ATOM 655 C CA . PRO A 1 85 ? -2.926 25.279 -14.528 1.00 36.38 85 PRO A CA 1
ATOM 656 C C . PRO A 1 85 ? -3.313 23.976 -15.231 1.00 36.38 85 PRO A C 1
ATOM 658 O O . PRO A 1 85 ? -2.737 22.915 -14.966 1.00 36.38 85 PRO A O 1
ATOM 661 N N . ALA A 1 86 ? -4.330 24.060 -16.088 1.00 39.22 86 ALA A N 1
ATOM 662 C CA . ALA A 1 86 ? -4.740 22.984 -16.972 1.00 39.22 86 ALA A CA 1
ATOM 663 C C . ALA A 1 86 ? -3.540 22.629 -17.862 1.00 39.22 86 ALA A C 1
ATOM 665 O O . ALA A 1 86 ? -3.246 23.324 -18.828 1.00 39.22 86 ALA A O 1
ATOM 666 N N . GLY A 1 87 ? -2.782 21.606 -17.463 1.00 40.69 87 GLY A N 1
ATOM 667 C CA . GLY A 1 87 ? -1.575 21.195 -18.179 1.00 40.69 87 GLY A CA 1
ATOM 668 C C . GLY A 1 87 ? -0.552 20.379 -17.387 1.00 40.69 87 GLY A C 1
ATOM 669 O O . GLY A 1 87 ? 0.280 19.732 -18.011 1.00 40.69 87 GLY A O 1
ATOM 670 N N . ALA A 1 88 ? -0.593 20.338 -16.049 1.00 38.81 88 ALA A N 1
ATOM 671 C CA . ALA A 1 88 ? 0.467 19.681 -15.271 1.00 38.81 88 ALA A CA 1
ATOM 672 C C . ALA A 1 88 ? -0.055 18.664 -14.238 1.00 38.81 88 ALA A C 1
ATOM 674 O O . ALA A 1 88 ? -0.521 19.032 -13.165 1.00 38.81 88 ALA A O 1
ATOM 675 N N . THR A 1 89 ? 0.062 17.369 -14.564 1.00 48.44 89 THR A N 1
ATOM 676 C CA . THR A 1 89 ? 0.420 16.252 -13.652 1.00 48.44 89 THR A CA 1
ATOM 677 C C . THR A 1 89 ? -0.206 16.200 -12.241 1.00 48.44 89 THR A C 1
ATOM 679 O O . THR A 1 89 ? 0.434 15.731 -11.302 1.00 48.44 89 THR A O 1
ATOM 682 N N . ALA A 1 90 ? -1.445 16.651 -12.037 1.00 45.06 90 ALA A N 1
ATOM 683 C CA . ALA A 1 90 ? -2.068 16.652 -10.706 1.00 45.06 90 ALA A CA 1
ATOM 684 C C . ALA A 1 90 ? -2.695 15.298 -10.308 1.00 45.06 90 ALA A C 1
ATOM 686 O O . ALA A 1 90 ? -2.852 15.021 -9.120 1.00 45.06 90 ALA A O 1
ATOM 687 N N . PHE A 1 91 ? -2.992 14.420 -11.273 1.00 50.84 91 PHE A N 1
ATOM 688 C CA . PHE A 1 91 ? -3.633 13.116 -11.030 1.00 50.84 91 PHE A CA 1
ATOM 689 C C . PHE A 1 91 ? -2.739 12.093 -10.306 1.00 50.84 91 PHE A C 1
ATOM 691 O O . PHE A 1 91 ? -3.229 11.105 -9.766 1.00 50.84 91 PHE A O 1
ATOM 698 N N . PHE A 1 92 ? -1.423 12.320 -10.255 1.00 58.72 92 PHE A N 1
ATOM 699 C CA . PHE A 1 92 ? -0.460 11.337 -9.738 1.00 58.72 92 PHE A CA 1
ATOM 700 C C . PHE A 1 92 ? 0.033 11.640 -8.323 1.00 58.72 92 PHE A C 1
ATOM 702 O O . PHE A 1 92 ? 0.889 10.930 -7.796 1.00 58.72 92 PHE A O 1
ATOM 709 N N . MET A 1 93 ? -0.472 12.690 -7.678 1.00 67.69 93 MET A N 1
ATOM 710 C CA . MET A 1 93 ? 0.023 13.075 -6.362 1.00 67.69 93 MET A CA 1
ATOM 711 C C . MET A 1 93 ? -0.414 12.079 -5.286 1.00 67.69 93 MET A C 1
ATOM 713 O O . MET A 1 93 ? -1.595 11.918 -4.997 1.00 67.69 93 MET A O 1
ATOM 717 N N . VAL A 1 94 ? 0.563 11.459 -4.620 1.00 78.50 94 VAL A N 1
ATOM 718 C CA . VAL A 1 94 ? 0.313 10.669 -3.409 1.00 78.50 94 VAL A CA 1
ATOM 719 C C . VAL A 1 94 ? 0.126 11.634 -2.232 1.00 78.50 94 VAL A C 1
ATOM 721 O O . VAL A 1 94 ? 1.082 12.341 -1.882 1.00 78.50 94 VAL A O 1
ATOM 724 N N . PRO A 1 95 ? -1.058 11.673 -1.584 1.00 81.50 95 PRO A N 1
ATOM 725 C CA . PRO A 1 95 ? -1.307 12.582 -0.473 1.00 81.50 95 PRO A CA 1
ATOM 726 C C . PRO A 1 95 ? -0.304 12.372 0.658 1.00 81.50 95 PRO A C 1
ATOM 728 O O . PRO A 1 95 ? 0.165 11.258 0.906 1.00 81.50 95 PRO A O 1
ATOM 731 N N . ARG A 1 96 ? 0.031 13.444 1.380 1.00 83.38 96 ARG A N 1
ATOM 732 C CA . ARG A 1 96 ? 0.981 13.388 2.495 1.00 83.38 96 ARG A CA 1
ATOM 733 C C . ARG A 1 96 ? 0.299 13.733 3.808 1.00 83.38 96 ARG A C 1
ATOM 735 O O . ARG A 1 96 ? -0.512 14.645 3.900 1.00 83.38 96 ARG A O 1
ATOM 742 N N . THR A 1 97 ? 0.667 13.005 4.854 1.00 82.31 97 THR A N 1
ATOM 743 C CA . THR A 1 97 ? 0.329 13.367 6.238 1.00 82.31 97 THR A CA 1
ATOM 744 C C . THR A 1 97 ? 1.005 14.684 6.640 1.00 82.31 97 THR A C 1
ATOM 746 O O . THR A 1 97 ? 2.017 15.060 6.052 1.00 82.31 97 THR A O 1
ATOM 749 N N . ARG A 1 98 ? 0.543 15.332 7.724 1.00 71.94 98 ARG A N 1
ATOM 750 C CA . ARG A 1 98 ? 1.208 16.525 8.305 1.00 71.94 98 ARG A CA 1
ATOM 751 C C . ARG A 1 98 ? 2.696 16.313 8.630 1.00 71.94 98 ARG A C 1
ATOM 753 O O . ARG A 1 98 ? 3.460 17.263 8.647 1.00 71.94 98 ARG A O 1
ATOM 760 N N . LYS A 1 99 ? 3.113 15.063 8.869 1.00 74.06 99 LYS A N 1
ATOM 761 C CA . LYS A 1 99 ? 4.517 14.670 9.100 1.00 74.06 99 LYS A CA 1
ATOM 762 C C . LYS A 1 99 ? 5.278 14.329 7.805 1.00 74.06 99 LYS A C 1
ATOM 764 O O . LYS A 1 99 ? 6.335 13.710 7.869 1.00 74.06 99 LYS A O 1
ATOM 769 N N . GLY A 1 100 ? 4.711 14.614 6.632 1.00 75.19 100 GLY A N 1
ATOM 770 C CA . GLY A 1 100 ? 5.317 14.362 5.321 1.00 75.19 100 GLY A CA 1
ATOM 771 C C . GLY A 1 100 ? 5.293 12.906 4.838 1.00 75.19 100 GLY A C 1
ATOM 772 O O . GLY A 1 100 ? 5.863 12.605 3.793 1.00 75.19 100 GLY A O 1
ATOM 773 N N . ARG A 1 101 ? 4.649 11.976 5.558 1.00 77.88 101 ARG A N 1
ATOM 774 C CA . ARG A 1 101 ? 4.556 10.564 5.131 1.00 77.88 101 ARG A CA 1
ATOM 775 C C . ARG A 1 101 ? 3.529 10.391 4.018 1.00 77.88 101 ARG A C 1
ATOM 777 O O . ARG A 1 101 ? 2.410 10.873 4.176 1.00 77.88 101 ARG A O 1
ATOM 784 N N . ALA A 1 102 ? 3.899 9.661 2.969 1.00 84.94 102 ALA A N 1
ATOM 785 C CA . ALA A 1 102 ? 3.012 9.265 1.879 1.00 84.94 102 ALA A CA 1
ATOM 786 C C . ALA A 1 102 ? 1.842 8.398 2.374 1.00 84.94 102 ALA A C 1
ATOM 788 O O . ALA A 1 102 ? 2.041 7.450 3.140 1.00 84.94 102 ALA A O 1
ATOM 789 N N . ILE A 1 103 ? 0.638 8.727 1.916 1.00 85.94 103 ILE A N 1
ATOM 790 C CA . ILE A 1 103 ? -0.609 8.009 2.163 1.00 85.94 103 ILE A CA 1
ATOM 791 C C . ILE A 1 103 ? -0.931 7.214 0.898 1.00 85.94 103 ILE A C 1
ATOM 793 O O . ILE A 1 103 ? -1.329 7.781 -0.114 1.00 85.94 103 ILE A O 1
ATOM 797 N N . TRP A 1 104 ? -0.767 5.896 0.961 1.00 84.69 104 TRP A N 1
ATOM 798 C CA . TRP A 1 104 ? -1.100 4.999 -0.146 1.00 84.69 104 TRP A CA 1
ATOM 799 C C . TRP A 1 104 ? -2.593 4.660 -0.117 1.00 84.69 104 TRP A C 1
ATOM 801 O O . TRP A 1 104 ? -2.996 3.675 0.499 1.00 84.69 104 TRP A O 1
ATOM 811 N N . SER A 1 105 ? -3.409 5.525 -0.725 1.00 85.50 105 SER A N 1
ATOM 812 C CA . SER A 1 105 ? -4.833 5.271 -0.976 1.00 85.50 105 SER A CA 1
ATOM 813 C C . SER A 1 105 ? -5.027 4.167 -2.025 1.00 85.50 105 SER A C 1
ATOM 815 O O . SER A 1 105 ? -4.081 3.780 -2.710 1.00 85.50 105 SER A O 1
ATOM 817 N N . ASN A 1 106 ? -6.262 3.678 -2.175 1.00 82.50 106 ASN A N 1
ATOM 818 C CA . ASN A 1 106 ? -6.609 2.699 -3.212 1.00 82.50 106 ASN A CA 1
ATOM 819 C C . ASN A 1 106 ? -6.218 3.197 -4.614 1.00 82.50 106 ASN A C 1
ATOM 821 O O . ASN A 1 106 ? -5.572 2.473 -5.360 1.00 82.50 106 ASN A O 1
ATOM 825 N N . GLU A 1 107 ? -6.516 4.460 -4.913 1.00 83.81 107 GLU A N 1
ATOM 826 C CA . GLU A 1 107 ? -6.149 5.117 -6.171 1.00 83.81 107 GLU A CA 1
ATOM 827 C C . GLU A 1 107 ? -4.626 5.216 -6.357 1.00 83.81 107 GLU A C 1
ATOM 829 O O . GLU A 1 107 ? -4.098 4.874 -7.411 1.00 83.81 107 GLU A O 1
ATOM 834 N N . ALA A 1 108 ? -3.880 5.586 -5.310 1.00 87.81 108 ALA A N 1
ATOM 835 C CA . ALA A 1 108 ? -2.419 5.626 -5.375 1.00 87.81 108 ALA A CA 1
ATOM 836 C C . ALA A 1 108 ? -1.805 4.233 -5.613 1.00 87.81 108 ALA A C 1
ATOM 838 O O . ALA A 1 108 ? -0.767 4.114 -6.265 1.00 87.81 108 ALA A O 1
ATOM 839 N N . ILE A 1 109 ? -2.433 3.179 -5.085 1.00 87.75 109 ILE A N 1
ATOM 840 C CA . ILE A 1 109 ? -2.030 1.783 -5.293 1.00 87.75 109 ILE A CA 1
ATOM 841 C C . ILE A 1 109 ? -2.338 1.330 -6.728 1.00 87.75 109 ILE A C 1
ATOM 843 O O . ILE A 1 109 ? -1.496 0.666 -7.329 1.00 87.75 109 ILE A O 1
ATOM 847 N N . ASP A 1 110 ? -3.486 1.714 -7.289 1.00 87.88 110 ASP A N 1
ATOM 848 C CA . ASP A 1 110 ? -3.857 1.416 -8.680 1.00 87.88 110 ASP A CA 1
ATOM 849 C C . ASP A 1 110 ? -2.937 2.149 -9.680 1.00 87.88 110 ASP A C 1
ATOM 851 O O . ASP A 1 110 ? -2.466 1.562 -10.658 1.00 87.88 110 ASP A O 1
ATOM 855 N N . ASN A 1 111 ? -2.573 3.401 -9.392 1.00 89.81 111 ASN A N 1
ATOM 856 C CA . ASN A 1 111 ? -1.583 4.146 -10.175 1.00 89.81 111 ASN A CA 1
ATOM 857 C C . ASN A 1 111 ? -0.196 3.499 -10.081 1.00 89.81 111 ASN A C 1
ATOM 859 O O . ASN A 1 111 ? 0.466 3.279 -11.096 1.00 89.81 111 ASN A O 1
ATOM 863 N N . LEU A 1 112 ? 0.237 3.121 -8.872 1.00 91.38 112 LEU A N 1
ATOM 864 C CA . LEU A 1 112 ? 1.491 2.391 -8.676 1.00 91.38 112 LEU A CA 1
ATOM 865 C C . LEU A 1 112 ? 1.511 1.085 -9.471 1.00 91.38 112 LEU A C 1
ATOM 867 O O . LEU A 1 112 ? 2.521 0.773 -10.093 1.00 91.38 112 LEU A O 1
ATOM 871 N N . ALA A 1 113 ? 0.409 0.341 -9.453 1.00 90.62 113 ALA A N 1
ATOM 872 C CA . ALA A 1 113 ? 0.227 -0.889 -10.205 1.00 90.62 113 ALA A CA 1
ATOM 873 C C . ALA A 1 113 ? 0.350 -0.669 -11.718 1.00 90.62 113 ALA A C 1
ATOM 875 O O . ALA A 1 113 ? 1.079 -1.405 -12.380 1.00 90.62 113 ALA A O 1
ATOM 876 N N . SER A 1 114 ? -0.271 0.390 -12.233 1.00 89.81 114 SER A N 1
ATOM 877 C CA . SER A 1 114 ? -0.206 0.768 -13.648 1.00 89.81 114 SER A CA 1
ATOM 878 C C . SER A 1 114 ? 1.212 1.156 -14.083 1.00 89.81 114 SER A C 1
ATOM 880 O O . SER A 1 114 ? 1.669 0.761 -15.157 1.00 89.81 114 SER A O 1
ATOM 882 N N . PHE A 1 115 ? 1.963 1.869 -13.234 1.00 91.75 115 PHE A N 1
ATOM 883 C CA . PHE A 1 115 ? 3.385 2.123 -13.487 1.00 91.75 115 PHE A CA 1
ATOM 884 C C . PHE A 1 115 ? 4.224 0.840 -13.404 1.00 91.75 115 PHE A C 1
ATOM 886 O O . PHE A 1 115 ? 5.208 0.669 -14.128 1.00 91.75 115 PHE A O 1
ATOM 893 N N . TRP A 1 116 ? 3.852 -0.077 -12.513 1.00 92.81 116 TRP A N 1
ATOM 894 C CA . TRP A 1 116 ? 4.563 -1.334 -12.319 1.00 92.81 116 TRP A CA 1
ATOM 895 C C . TRP A 1 116 ? 4.407 -2.278 -13.514 1.00 92.81 116 TRP A C 1
ATOM 897 O O . TRP A 1 116 ? 5.408 -2.860 -13.940 1.00 92.81 116 TRP A O 1
ATOM 907 N N . SER A 1 117 ? 3.199 -2.390 -14.083 1.00 90.62 117 SER A N 1
ATOM 908 C CA . SER A 1 117 ? 2.930 -3.208 -15.276 1.00 90.62 117 SER A CA 1
ATOM 909 C C . SER A 1 117 ? 3.644 -2.674 -16.520 1.00 90.62 117 SER A C 1
ATOM 911 O O . SER A 1 117 ? 4.085 -3.458 -17.354 1.00 90.62 117 SER A O 1
ATOM 913 N N . ARG A 1 118 ? 3.880 -1.359 -16.591 1.00 91.44 118 ARG A N 1
ATOM 914 C CA . ARG A 1 118 ? 4.691 -0.679 -17.625 1.00 91.44 118 ARG A CA 1
ATOM 915 C C . ARG A 1 118 ? 6.203 -0.744 -17.389 1.00 91.44 118 ARG A C 1
ATOM 917 O O . ARG A 1 118 ? 6.976 -0.101 -18.089 1.00 91.44 118 ARG A O 1
ATOM 924 N N . LEU A 1 119 ? 6.646 -1.506 -16.386 1.00 91.19 119 LEU A N 1
ATOM 925 C CA . LEU A 1 119 ? 8.059 -1.717 -16.051 1.00 91.19 119 LEU A CA 1
ATOM 926 C C . LEU A 1 119 ? 8.832 -0.445 -15.655 1.00 91.19 119 LEU A C 1
ATOM 928 O O . LEU A 1 119 ? 10.064 -0.441 -15.695 1.00 91.19 119 LEU A O 1
ATOM 932 N N . TYR A 1 120 ? 8.159 0.601 -15.167 1.00 91.81 120 TYR A N 1
ATOM 933 C CA . TYR A 1 120 ? 8.848 1.782 -14.638 1.00 91.81 120 TYR A CA 1
ATOM 934 C C . TYR A 1 120 ? 9.693 1.442 -13.410 1.00 91.81 120 TYR A C 1
ATOM 936 O O . TYR A 1 120 ? 9.193 0.925 -12.408 1.00 91.81 120 TYR A O 1
ATOM 944 N N . SER A 1 121 ? 10.983 1.762 -13.447 1.00 92.88 121 SER A N 1
ATOM 945 C CA . SER A 1 121 ? 11.915 1.578 -12.332 1.00 92.88 121 SER A CA 1
ATOM 946 C C . SER A 1 121 ? 11.407 2.260 -11.052 1.00 92.88 121 SER A C 1
ATOM 948 O O . SER A 1 121 ? 10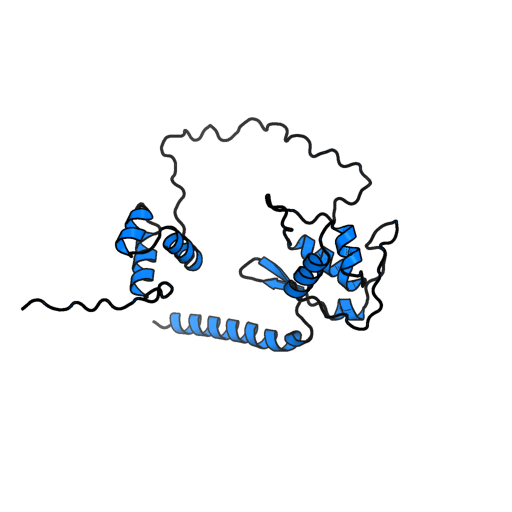.825 3.344 -11.139 1.00 92.88 121 SER A O 1
ATOM 950 N N . PRO A 1 122 ? 11.643 1.704 -9.842 1.00 92.75 122 PRO A N 1
ATOM 951 C CA . PRO A 1 122 ? 11.216 2.347 -8.597 1.00 92.75 122 PRO A CA 1
ATOM 952 C C . PRO A 1 122 ? 11.791 3.757 -8.435 1.00 92.75 122 PRO A C 1
ATOM 954 O O . PRO A 1 122 ? 11.164 4.608 -7.815 1.00 92.75 122 PRO A O 1
ATOM 957 N N . VAL A 1 123 ? 12.971 4.012 -9.011 1.00 91.62 123 VAL A N 1
ATOM 958 C CA . VAL A 1 123 ? 13.609 5.334 -9.031 1.00 91.62 123 VAL A CA 1
ATOM 959 C C . VAL A 1 123 ? 12.843 6.299 -9.936 1.00 91.62 123 VAL A C 1
ATOM 961 O O . VAL A 1 123 ? 12.627 7.447 -9.557 1.00 91.62 123 VAL A O 1
ATOM 964 N N . CYS A 1 124 ? 12.394 5.832 -11.101 1.00 90.12 124 CYS A N 1
ATOM 965 C CA . CYS A 1 124 ? 11.595 6.622 -12.036 1.00 90.12 124 CYS A CA 1
ATOM 966 C C . CYS A 1 124 ? 10.239 6.994 -11.420 1.00 90.12 124 CYS A C 1
ATOM 968 O O . CYS A 1 124 ? 9.900 8.171 -11.331 1.00 90.12 124 CYS A O 1
ATOM 970 N N . ILE A 1 125 ? 9.524 6.001 -10.882 1.00 90.50 125 ILE A N 1
ATOM 971 C CA . ILE A 1 125 ? 8.245 6.206 -10.185 1.00 90.50 125 ILE A CA 1
ATOM 972 C C . ILE A 1 125 ? 8.431 7.164 -9.003 1.00 90.50 125 ILE A C 1
ATOM 974 O O . ILE A 1 125 ? 7.627 8.062 -8.786 1.00 90.50 125 ILE A O 1
ATOM 978 N N . ALA A 1 126 ? 9.513 7.015 -8.241 1.00 90.50 126 ALA A N 1
ATOM 979 C CA . ALA A 1 126 ? 9.809 7.907 -7.129 1.00 90.50 126 ALA A CA 1
ATOM 980 C C . ALA A 1 126 ? 9.998 9.362 -7.574 1.00 90.50 126 ALA A C 1
ATOM 982 O O . ALA A 1 126 ? 9.464 10.251 -6.917 1.00 90.50 126 ALA A O 1
ATOM 983 N N . LYS A 1 127 ? 10.685 9.607 -8.697 1.00 88.50 127 LYS A N 1
ATOM 984 C CA . LYS A 1 127 ? 10.807 10.951 -9.282 1.00 88.50 127 LYS A CA 1
ATOM 985 C C . LYS A 1 127 ? 9.445 11.500 -9.711 1.00 88.50 127 LYS A C 1
ATOM 987 O O . LYS A 1 127 ? 9.124 12.622 -9.341 1.00 88.50 127 LYS A O 1
ATOM 992 N N . LEU A 1 128 ? 8.631 10.692 -10.395 1.00 86.50 128 LEU A N 1
ATOM 993 C CA . LEU A 1 128 ? 7.282 11.076 -10.836 1.00 86.50 128 LEU A CA 1
ATOM 994 C C . LEU A 1 128 ? 6.357 11.442 -9.665 1.00 86.50 128 LEU A C 1
ATOM 996 O O . LEU A 1 128 ? 5.601 12.402 -9.747 1.00 86.50 128 LEU A O 1
ATOM 1000 N N . LEU A 1 129 ? 6.440 10.707 -8.553 1.00 84.19 129 LEU A N 1
ATOM 1001 C CA . LEU A 1 129 ? 5.598 10.923 -7.369 1.00 84.19 129 LEU A CA 1
ATOM 1002 C C . LEU A 1 129 ? 6.229 11.888 -6.340 1.00 84.19 129 LEU A C 1
ATOM 1004 O O . LEU A 1 129 ? 5.636 12.168 -5.293 1.00 84.19 129 LEU A O 1
ATOM 1008 N N . GLY A 1 130 ? 7.460 12.353 -6.579 1.00 85.00 130 GLY A N 1
ATOM 1009 C CA . GLY A 1 130 ? 8.247 13.148 -5.631 1.00 85.00 130 GLY A CA 1
ATOM 1010 C C . GLY A 1 130 ? 8.584 12.416 -4.322 1.00 85.00 130 GLY A C 1
ATOM 1011 O O . GLY A 1 130 ? 8.712 13.047 -3.269 1.00 85.00 130 GLY A O 1
ATOM 1012 N N . LEU A 1 131 ? 8.664 11.085 -4.342 1.00 87.94 131 LEU A N 1
ATOM 1013 C CA . LEU A 1 131 ? 8.894 10.223 -3.178 1.00 87.94 131 LEU A CA 1
ATOM 1014 C C . LEU A 1 131 ? 10.320 9.654 -3.154 1.00 87.94 131 LEU A C 1
ATOM 1016 O O . LEU A 1 131 ? 11.105 9.817 -4.081 1.00 87.94 131 LEU A O 1
ATOM 1020 N N . LYS A 1 132 ? 10.669 8.951 -2.070 1.00 90.62 132 LYS A N 1
ATOM 1021 C CA . LYS A 1 132 ? 11.912 8.166 -1.995 1.00 90.62 132 LYS A CA 1
ATOM 1022 C C . LYS A 1 132 ? 11.735 6.825 -2.730 1.00 90.62 132 LYS A C 1
ATOM 1024 O O . LYS A 1 132 ? 10.696 6.190 -2.532 1.00 90.62 132 LYS A O 1
ATOM 1029 N N . PRO A 1 133 ? 12.744 6.318 -3.466 1.00 92.00 133 PRO A N 1
ATOM 1030 C CA . PRO A 1 133 ? 12.667 5.014 -4.141 1.00 92.00 133 PRO A CA 1
ATOM 1031 C C . PRO A 1 133 ? 12.337 3.851 -3.200 1.00 92.00 133 PRO A C 1
ATOM 1033 O O . PRO A 1 133 ? 11.540 2.978 -3.534 1.00 92.00 133 PRO A O 1
ATOM 1036 N N . SER A 1 134 ? 12.876 3.875 -1.977 1.00 91.62 134 SER A N 1
ATOM 1037 C CA . SER A 1 134 ? 12.573 2.874 -0.949 1.00 91.62 134 SER A CA 1
ATOM 1038 C C . SER A 1 134 ? 11.100 2.871 -0.534 1.00 91.62 134 SER A C 1
ATOM 1040 O O . SER A 1 134 ? 10.549 1.805 -0.274 1.00 91.62 134 SER A O 1
ATOM 1042 N N . ALA A 1 135 ? 10.436 4.032 -0.524 1.00 90.50 135 ALA A N 1
ATOM 1043 C CA . ALA A 1 135 ? 9.014 4.131 -0.207 1.00 90.50 135 ALA A CA 1
ATOM 1044 C C . ALA A 1 135 ? 8.147 3.489 -1.297 1.00 90.50 135 ALA A C 1
ATOM 1046 O O . ALA A 1 135 ? 7.175 2.813 -0.972 1.00 90.50 135 ALA A 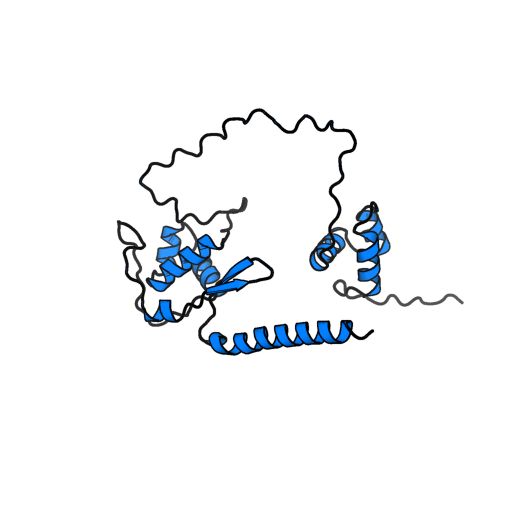O 1
ATOM 1047 N N . VAL A 1 136 ? 8.527 3.653 -2.568 1.00 92.75 136 VAL A N 1
ATOM 1048 C CA . VAL A 1 136 ? 7.858 3.011 -3.708 1.00 92.75 136 VAL A CA 1
ATOM 1049 C C . VAL A 1 136 ? 8.049 1.495 -3.658 1.00 92.75 136 VAL A C 1
ATOM 1051 O O . VAL A 1 136 ? 7.075 0.753 -3.740 1.00 92.75 136 VAL A O 1
ATOM 1054 N N . SER A 1 137 ? 9.279 1.019 -3.448 1.00 93.00 137 SER A N 1
ATOM 1055 C CA . SER A 1 137 ? 9.567 -0.418 -3.336 1.00 93.00 137 SER A CA 1
ATOM 1056 C C . SER A 1 137 ? 8.850 -1.070 -2.148 1.00 93.00 137 SER A C 1
ATOM 1058 O O . SER A 1 137 ? 8.331 -2.181 -2.259 1.00 93.00 137 SER A O 1
ATOM 1060 N N . GLU A 1 138 ? 8.786 -0.382 -1.005 1.00 90.75 138 GLU A N 1
ATOM 1061 C CA . GLU A 1 138 ? 8.041 -0.833 0.173 1.00 90.75 138 GLU A CA 1
ATOM 1062 C C . GLU A 1 138 ? 6.535 -0.885 -0.096 1.00 90.75 138 GLU A C 1
ATOM 1064 O O . GLU A 1 138 ? 5.882 -1.867 0.263 1.00 90.75 138 GLU A O 1
ATOM 1069 N N . ALA A 1 139 ? 5.990 0.140 -0.753 1.00 90.44 139 ALA A N 1
ATOM 1070 C CA . ALA A 1 139 ? 4.584 0.196 -1.125 1.00 90.44 139 ALA A CA 1
ATOM 1071 C C . ALA A 1 139 ? 4.215 -0.924 -2.097 1.00 90.44 139 ALA A C 1
ATOM 1073 O O . ALA A 1 139 ? 3.269 -1.655 -1.828 1.00 90.44 139 ALA A O 1
ATOM 1074 N N . ALA A 1 140 ? 5.011 -1.137 -3.146 1.00 91.31 140 ALA A N 1
ATOM 1075 C CA . ALA A 1 140 ? 4.812 -2.210 -4.116 1.00 91.31 140 ALA A CA 1
ATOM 1076 C C . ALA A 1 140 ? 4.806 -3.590 -3.444 1.00 91.31 140 ALA A C 1
ATOM 1078 O O . ALA A 1 140 ? 3.916 -4.412 -3.668 1.00 91.31 140 ALA A O 1
ATOM 1079 N N . ARG A 1 141 ? 5.759 -3.829 -2.535 1.00 89.94 141 ARG A N 1
ATOM 1080 C CA . ARG A 1 141 ? 5.852 -5.086 -1.784 1.00 89.94 141 ARG A CA 1
ATOM 1081 C C . ARG A 1 141 ? 4.677 -5.299 -0.827 1.00 89.94 141 ARG A C 1
ATOM 1083 O O . ARG A 1 141 ? 4.244 -6.446 -0.674 1.00 89.94 141 ARG A O 1
ATOM 1090 N N . ARG A 1 142 ? 4.182 -4.242 -0.170 1.00 86.50 142 ARG A N 1
ATOM 1091 C CA . ARG A 1 142 ? 3.005 -4.288 0.724 1.00 86.50 142 ARG A CA 1
ATOM 1092 C C . ARG A 1 142 ? 1.699 -4.437 -0.040 1.00 86.50 142 ARG A C 1
ATOM 1094 O O . ARG A 1 142 ? 0.830 -5.171 0.411 1.00 86.50 142 ARG A O 1
ATOM 1101 N N . ALA A 1 143 ? 1.602 -3.789 -1.195 1.00 85.69 143 ALA A N 1
ATOM 1102 C CA . ALA A 1 143 ? 0.517 -3.971 -2.140 1.00 85.69 143 ALA A CA 1
ATOM 1103 C C . ALA A 1 143 ? 0.567 -5.353 -2.799 1.00 85.69 143 ALA A C 1
ATOM 1105 O O . ALA A 1 143 ? -0.412 -5.734 -3.403 1.00 85.69 143 ALA A O 1
ATOM 1106 N N . GLY A 1 144 ? 1.663 -6.112 -2.678 1.00 88.12 144 GLY A N 1
ATOM 1107 C CA . GLY A 1 144 ? 1.762 -7.476 -3.199 1.00 88.12 144 GLY A CA 1
ATOM 1108 C C . GLY A 1 144 ? 1.962 -7.556 -4.712 1.00 88.12 144 GLY A C 1
ATOM 1109 O O . GLY A 1 144 ? 1.637 -8.575 -5.313 1.00 88.12 144 GLY A O 1
ATOM 1110 N N . LEU A 1 145 ? 2.540 -6.509 -5.307 1.00 90.19 145 LEU A N 1
ATOM 1111 C CA . LEU A 1 145 ? 2.905 -6.487 -6.720 1.00 90.19 145 LEU A CA 1
ATOM 1112 C C . LEU A 1 145 ? 3.928 -7.590 -7.058 1.00 90.19 145 LEU A C 1
ATOM 1114 O O . LEU A 1 145 ? 4.751 -7.953 -6.203 1.00 90.19 145 LEU A O 1
ATOM 1118 N N . PRO A 1 146 ? 3.882 -8.134 -8.287 1.00 89.31 146 PRO A N 1
ATOM 1119 C CA . PRO A 1 146 ? 4.771 -9.203 -8.721 1.00 89.31 146 PRO A CA 1
ATOM 1120 C C . PRO A 1 146 ? 6.236 -8.760 -8.734 1.00 89.31 146 PRO A C 1
ATOM 1122 O O . PRO A 1 146 ? 6.573 -7.578 -8.891 1.00 89.31 146 PRO A O 1
ATOM 1125 N N . ASN A 1 147 ? 7.119 -9.742 -8.543 1.00 88.25 147 ASN A N 1
ATOM 1126 C CA . ASN A 1 147 ? 8.551 -9.524 -8.672 1.00 88.25 147 ASN A CA 1
ATOM 1127 C C . ASN A 1 147 ? 8.904 -9.371 -10.155 1.00 88.25 147 ASN A C 1
ATOM 1129 O O . ASN A 1 147 ? 8.383 -10.085 -10.998 1.00 88.25 147 ASN A O 1
ATOM 1133 N N . ARG A 1 148 ? 9.824 -8.459 -10.449 1.00 87.75 148 ARG A N 1
ATOM 1134 C CA . ARG A 1 148 ? 10.285 -8.127 -11.803 1.00 87.75 148 ARG A CA 1
ATOM 1135 C C . ARG A 1 148 ? 11.802 -8.236 -11.950 1.00 87.75 148 ARG A C 1
ATOM 1137 O O . ARG A 1 148 ? 12.390 -7.605 -12.825 1.00 87.75 148 ARG A O 1
ATOM 1144 N N . ALA A 1 149 ? 12.447 -8.971 -11.044 1.00 82.62 149 ALA A N 1
ATOM 1145 C CA . ALA A 1 149 ? 13.869 -9.270 -11.137 1.00 82.62 149 ALA A CA 1
ATOM 1146 C C . ALA A 1 149 ? 14.175 -9.921 -12.498 1.00 82.62 149 ALA A C 1
ATOM 1148 O O . ALA A 1 149 ? 13.474 -10.840 -12.910 1.00 82.62 149 ALA A O 1
ATOM 1149 N N . GLY A 1 150 ? 15.193 -9.414 -13.196 1.00 82.75 150 GLY A N 1
ATOM 1150 C CA . GLY A 1 150 ? 15.592 -9.896 -14.523 1.00 82.75 150 GLY A CA 1
ATOM 1151 C C . GLY A 1 150 ? 14.913 -9.206 -15.713 1.00 82.75 150 GLY A C 1
ATOM 1152 O O . GLY A 1 150 ? 15.369 -9.383 -16.838 1.00 82.75 150 GLY A O 1
ATOM 1153 N N . LEU A 1 151 ? 13.883 -8.376 -15.503 1.00 85.62 151 LEU A N 1
ATOM 1154 C CA . LEU A 1 151 ? 13.266 -7.592 -16.581 1.00 85.62 151 LEU A CA 1
ATOM 1155 C C . LEU A 1 151 ? 13.982 -6.249 -16.782 1.00 85.62 151 LEU A C 1
ATOM 1157 O O . LEU A 1 151 ? 14.401 -5.602 -15.818 1.00 85.62 151 LEU A O 1
ATOM 1161 N N . LYS A 1 152 ? 14.084 -5.792 -18.038 1.00 87.75 152 LYS A N 1
ATOM 1162 C CA . LYS A 1 152 ? 14.625 -4.463 -18.363 1.00 87.75 152 LYS A CA 1
ATOM 1163 C C . LYS A 1 152 ? 13.621 -3.386 -17.946 1.00 87.75 152 LYS A C 1
ATOM 1165 O O . LYS A 1 152 ? 12.540 -3.286 -18.517 1.00 87.75 152 LYS A O 1
ATOM 1170 N N . LEU A 1 153 ? 13.980 -2.601 -16.929 1.00 90.19 153 LEU A N 1
ATOM 1171 C CA . LEU A 1 153 ? 13.121 -1.552 -16.375 1.00 90.19 153 LEU A CA 1
ATOM 1172 C C . LEU A 1 153 ? 13.353 -0.207 -17.064 1.00 90.19 153 LEU A C 1
ATOM 1174 O O . LEU A 1 153 ? 14.498 0.195 -17.281 1.00 90.19 153 LEU A O 1
ATOM 1178 N N . VAL A 1 154 ? 12.266 0.525 -17.300 1.00 87.75 154 VAL A N 1
ATOM 1179 C CA . VAL A 1 154 ? 12.280 1.890 -17.834 1.00 87.75 154 VAL A CA 1
ATOM 1180 C C . VAL A 1 154 ? 12.792 2.848 -16.753 1.00 87.75 154 VAL A C 1
ATOM 1182 O O . VAL A 1 154 ? 12.197 2.965 -15.680 1.00 87.75 154 VAL A O 1
ATOM 1185 N N . GLN A 1 155 ? 13.923 3.512 -17.001 1.00 85.75 155 GLN A N 1
ATOM 1186 C CA . GLN A 1 155 ? 14.587 4.375 -16.008 1.00 85.75 155 GLN A CA 1
ATOM 1187 C C . GLN A 1 155 ? 14.159 5.845 -16.094 1.00 85.75 155 GLN A C 1
ATOM 1189 O O . GLN A 1 155 ? 14.214 6.563 -15.092 1.00 85.75 155 GLN A O 1
ATOM 1194 N N . THR A 1 156 ? 13.725 6.290 -17.269 1.00 83.19 156 THR A N 1
ATOM 1195 C CA . THR A 1 156 ? 13.341 7.672 -17.560 1.00 83.19 156 THR A CA 1
ATOM 1196 C C . THR A 1 156 ? 11.894 7.718 -18.025 1.00 83.19 156 THR A C 1
ATOM 1198 O O . THR A 1 156 ? 11.462 6.899 -18.833 1.00 83.19 156 THR A O 1
ATOM 1201 N N . ALA A 1 157 ? 11.128 8.659 -17.475 1.00 73.75 157 ALA A N 1
ATOM 1202 C CA . ALA A 1 157 ? 9.768 8.883 -17.931 1.00 73.75 157 ALA A CA 1
ATOM 1203 C C . ALA A 1 157 ? 9.802 9.585 -19.299 1.00 73.75 157 ALA A C 1
ATOM 1205 O O . ALA A 1 157 ? 10.664 10.447 -19.500 1.00 73.75 157 ALA A O 1
ATOM 1206 N N . PRO A 1 158 ? 8.905 9.231 -20.234 1.00 73.75 158 PRO A N 1
ATOM 1207 C CA . PRO A 1 158 ? 8.738 9.988 -21.466 1.00 73.75 158 PRO A CA 1
ATOM 1208 C C . PRO A 1 158 ? 8.302 11.422 -21.132 1.00 73.75 158 PRO A C 1
ATOM 1210 O O . PRO A 1 158 ? 7.654 11.652 -20.114 1.00 73.75 158 PRO A O 1
ATOM 1213 N N . ALA A 1 159 ? 8.655 12.387 -21.984 1.00 66.56 159 ALA A N 1
ATOM 1214 C CA . ALA A 1 159 ? 8.328 13.801 -21.767 1.00 66.56 159 ALA A CA 1
ATOM 1215 C C . ALA A 1 159 ? 6.813 14.108 -21.835 1.00 66.56 159 ALA A C 1
ATOM 1217 O O . ALA A 1 159 ? 6.396 15.194 -21.444 1.00 66.56 159 ALA A O 1
ATOM 1218 N N . GLY A 1 160 ? 6.008 13.166 -22.338 1.00 72.62 160 GLY A N 1
ATOM 1219 C CA . GLY A 1 160 ? 4.548 13.250 -22.417 1.00 72.62 160 GLY A CA 1
ATOM 1220 C C . GLY A 1 160 ? 3.836 12.471 -21.307 1.00 72.62 160 GLY A C 1
ATOM 1221 O O . GLY A 1 160 ? 4.305 12.401 -20.174 1.00 72.62 160 GLY A O 1
ATOM 1222 N N . ASP A 1 161 ? 2.691 11.869 -21.638 1.00 78.06 161 ASP A N 1
ATOM 1223 C CA . ASP A 1 161 ? 1.894 11.081 -20.693 1.00 78.06 161 ASP A CA 1
ATOM 1224 C C . ASP A 1 161 ? 2.643 9.807 -20.228 1.00 78.06 161 ASP A C 1
ATOM 1226 O O . ASP A 1 161 ? 2.964 8.949 -21.060 1.00 78.06 161 ASP A O 1
ATOM 1230 N N . PRO A 1 162 ? 2.892 9.621 -18.916 1.00 76.12 162 PRO A N 1
ATOM 1231 C CA . PRO A 1 162 ? 3.494 8.404 -18.369 1.00 76.12 162 PRO A CA 1
ATOM 1232 C C . PRO A 1 162 ? 2.696 7.109 -18.612 1.00 76.12 162 PRO A C 1
ATOM 1234 O O . PRO A 1 162 ? 3.218 6.020 -18.390 1.00 76.12 162 PRO A O 1
ATOM 1237 N N . PHE A 1 163 ? 1.435 7.174 -19.040 1.00 77.75 163 PHE A N 1
ATOM 1238 C CA . PHE A 1 163 ? 0.626 5.977 -19.315 1.00 77.75 163 PHE A CA 1
ATOM 1239 C C . PHE A 1 163 ? 0.696 5.521 -20.773 1.00 77.75 163 PHE A C 1
ATOM 1241 O O . PHE A 1 163 ? 0.247 4.413 -21.074 1.00 77.75 163 PHE A O 1
ATOM 1248 N N . SER A 1 164 ? 1.325 6.323 -21.639 1.00 79.19 164 SER A N 1
ATOM 1249 C CA . SER A 1 164 ? 1.515 6.033 -23.066 1.00 79.19 164 SER A CA 1
ATOM 1250 C C . SER A 1 164 ? 2.372 4.793 -23.337 1.00 79.19 164 SER A C 1
ATOM 1252 O O . SER A 1 164 ? 2.241 4.172 -24.390 1.00 79.19 164 SER A O 1
ATOM 1254 N N . ILE A 1 165 ? 3.233 4.400 -22.390 1.00 80.62 165 ILE A N 1
ATOM 1255 C CA . ILE A 1 165 ? 4.001 3.157 -22.496 1.00 80.62 165 ILE A CA 1
ATOM 1256 C C . ILE A 1 165 ? 3.039 1.964 -22.367 1.00 80.62 165 ILE A C 1
ATOM 1258 O O . ILE A 1 165 ? 2.261 1.923 -21.409 1.00 80.62 165 ILE A O 1
ATOM 1262 N N . PRO A 1 166 ? 3.090 0.975 -23.279 1.00 83.88 166 PRO A N 1
ATOM 1263 C CA . PRO A 1 166 ? 2.229 -0.196 -23.200 1.00 83.88 166 PRO A CA 1
ATOM 1264 C C . PRO A 1 166 ? 2.546 -1.053 -21.970 1.00 83.88 166 PRO A C 1
ATOM 1266 O O . PRO A 1 166 ? 3.687 -1.148 -21.510 1.00 83.88 166 PRO A O 1
ATOM 1269 N N . GLU A 1 167 ? 1.518 -1.707 -21.435 1.00 87.06 167 GLU A N 1
ATOM 1270 C CA . GLU A 1 167 ? 1.678 -2.629 -20.313 1.00 87.06 167 GLU A CA 1
ATOM 1271 C C . GLU A 1 167 ? 2.388 -3.906 -20.751 1.00 87.06 167 GLU A C 1
ATOM 1273 O O . GLU A 1 167 ? 2.118 -4.455 -21.819 1.00 87.06 167 GLU A O 1
ATOM 1278 N N . SER A 1 168 ? 3.271 -4.422 -19.899 1.00 87.19 168 SER A N 1
ATOM 1279 C CA . SER A 1 168 ? 3.837 -5.748 -20.101 1.00 87.19 168 SER A CA 1
ATOM 1280 C C . SER A 1 168 ? 2.740 -6.793 -19.876 1.00 87.19 168 SER A C 1
ATOM 1282 O O . SER A 1 168 ? 2.240 -6.899 -18.750 1.00 87.19 168 SER A O 1
ATOM 1284 N N . PRO A 1 169 ? 2.392 -7.613 -20.887 1.00 83.69 169 PRO A N 1
ATOM 1285 C CA . PRO A 1 169 ? 1.323 -8.601 -20.753 1.00 83.69 169 PRO A CA 1
ATOM 1286 C C . PRO A 1 169 ? 1.649 -9.645 -19.680 1.00 83.69 169 PRO A C 1
ATOM 1288 O O . PRO A 1 169 ? 0.759 -10.101 -18.969 1.00 83.69 169 PRO A O 1
ATOM 1291 N N . ILE A 1 170 ? 2.935 -9.966 -19.497 1.00 85.06 170 ILE A N 1
ATOM 1292 C CA . ILE A 1 170 ? 3.409 -10.921 -18.490 1.00 85.06 170 ILE A CA 1
ATOM 1293 C C . ILE A 1 170 ? 3.096 -10.392 -17.089 1.00 85.06 170 ILE A C 1
ATOM 1295 O O . ILE A 1 170 ? 2.359 -11.026 -16.338 1.00 85.06 170 ILE A O 1
ATOM 1299 N N . ILE A 1 171 ? 3.589 -9.196 -16.754 1.00 87.19 171 ILE A N 1
ATOM 1300 C CA . ILE A 1 171 ? 3.406 -8.619 -15.417 1.00 87.19 171 ILE A CA 1
ATOM 1301 C C . ILE A 1 171 ? 1.941 -8.282 -15.149 1.00 87.19 171 ILE A C 1
ATOM 1303 O O . ILE A 1 171 ? 1.442 -8.590 -14.068 1.00 87.19 171 ILE A O 1
ATOM 1307 N N . ALA A 1 172 ? 1.237 -7.706 -16.126 1.00 85.25 172 ALA A N 1
ATOM 1308 C CA . ALA A 1 172 ? -0.183 -7.403 -15.988 1.00 85.25 172 ALA A CA 1
ATOM 1309 C C . ALA A 1 172 ? -1.010 -8.675 -15.721 1.00 85.25 172 ALA A C 1
ATOM 1311 O O . ALA A 1 172 ? -1.855 -8.678 -14.828 1.00 85.25 172 ALA A O 1
ATOM 1312 N N . SER A 1 173 ? -0.716 -9.789 -16.408 1.00 79.94 173 SER A N 1
ATOM 1313 C CA . SER A 1 173 ? -1.419 -11.068 -16.202 1.00 79.94 173 SER A CA 1
ATOM 1314 C C . SER A 1 173 ? -1.175 -11.702 -14.823 1.00 79.94 173 SER A C 1
ATOM 1316 O O . SER A 1 173 ? -2.014 -12.451 -14.308 1.00 79.94 173 SER A O 1
ATOM 1318 N N . GLU A 1 174 ? -0.044 -11.391 -14.184 1.00 83.62 174 GLU A N 1
ATOM 1319 C CA . GLU A 1 174 ? 0.251 -11.836 -12.821 1.00 83.62 174 GLU A CA 1
ATOM 1320 C C . GLU A 1 174 ? -0.475 -11.011 -11.750 1.00 83.62 174 GLU A C 1
ATOM 1322 O O . GLU A 1 174 ? -0.682 -11.490 -10.630 1.00 83.62 174 GLU A O 1
ATOM 1327 N N . MET A 1 175 ? -0.886 -9.784 -12.074 1.00 86.19 175 MET A N 1
ATOM 1328 C CA . MET A 1 175 ? -1.500 -8.853 -11.133 1.00 86.19 175 MET A CA 1
ATOM 1329 C C . MET A 1 175 ? -2.978 -9.177 -10.909 1.00 86.19 175 MET A C 1
ATOM 1331 O O . MET A 1 175 ? -3.864 -8.730 -11.626 1.00 86.19 175 MET A O 1
ATOM 1335 N N . VAL A 1 176 ? -3.267 -9.914 -9.836 1.00 83.94 176 VAL A N 1
ATOM 1336 C CA . VAL A 1 176 ? -4.648 -10.177 -9.405 1.00 83.94 176 VAL A CA 1
ATOM 1337 C C . VAL A 1 176 ? -5.058 -9.160 -8.344 1.00 83.94 176 VAL A C 1
ATOM 1339 O O . VAL A 1 176 ? -4.619 -9.259 -7.194 1.00 83.94 176 VAL A O 1
ATOM 1342 N N . ARG A 1 177 ? -5.910 -8.197 -8.719 1.00 82.81 177 ARG A N 1
ATOM 1343 C CA . ARG A 1 177 ? -6.491 -7.205 -7.800 1.00 82.81 177 ARG A CA 1
ATOM 1344 C C . ARG A 1 177 ? -7.485 -7.870 -6.843 1.00 82.81 177 ARG A C 1
ATOM 1346 O O . ARG A 1 177 ? -8.371 -8.609 -7.262 1.00 82.81 177 ARG A O 1
ATOM 1353 N N . LYS A 1 178 ? -7.375 -7.566 -5.552 1.00 78.00 178 LYS A N 1
ATOM 1354 C CA . LYS A 1 178 ? -8.306 -7.971 -4.493 1.00 78.00 178 LYS A CA 1
ATOM 1355 C C . LYS A 1 178 ? -8.657 -6.791 -3.596 1.00 78.00 178 LYS A C 1
ATOM 1357 O O . LYS A 1 178 ? -7.909 -5.822 -3.482 1.00 78.00 178 LYS A O 1
ATOM 1362 N N . ILE A 1 179 ? -9.797 -6.907 -2.917 1.00 74.19 179 ILE A N 1
ATOM 1363 C CA . ILE A 1 179 ? -10.276 -5.925 -1.943 1.00 74.19 179 ILE A CA 1
ATOM 1364 C C . ILE A 1 179 ? -10.354 -6.598 -0.574 1.00 74.19 179 ILE A C 1
ATOM 1366 O O . ILE A 1 179 ? -10.990 -7.640 -0.398 1.00 74.19 179 ILE A O 1
ATOM 1370 N N . CYS A 1 180 ? -9.693 -6.008 0.419 1.00 67.19 180 CYS A N 1
ATOM 1371 C CA . CYS A 1 180 ? -9.800 -6.455 1.800 1.00 67.19 180 CYS A CA 1
ATOM 1372 C C . CYS A 1 180 ? -11.195 -6.113 2.335 1.00 67.19 180 CYS A C 1
ATOM 1374 O O . CYS A 1 180 ? -11.467 -4.950 2.602 1.00 67.19 180 CYS A O 1
ATOM 1376 N N . ARG A 1 181 ? -12.059 -7.109 2.563 1.00 56.59 181 ARG A N 1
ATOM 1377 C CA . ARG A 1 181 ? -13.442 -6.877 3.035 1.00 56.59 181 ARG A CA 1
ATOM 1378 C C . ARG A 1 181 ? -13.541 -6.080 4.344 1.00 56.59 181 ARG A C 1
ATOM 1380 O O . ARG A 1 181 ? -14.494 -5.339 4.532 1.00 56.59 181 ARG A O 1
ATOM 1387 N N . VAL A 1 182 ? -12.557 -6.213 5.237 1.00 48.50 182 VAL A N 1
ATOM 1388 C CA . VAL A 1 182 ? -12.573 -5.555 6.557 1.00 48.50 182 VAL A CA 1
ATOM 1389 C C . VAL A 1 182 ? -12.195 -4.076 6.467 1.00 48.50 182 VAL A C 1
ATOM 1391 O O . VAL A 1 182 ? -12.789 -3.249 7.146 1.00 48.50 182 VAL A O 1
ATOM 1394 N N . ARG A 1 183 ? -11.193 -3.732 5.649 1.00 60.88 183 ARG A N 1
ATOM 1395 C CA . ARG A 1 183 ? -10.667 -2.355 5.565 1.00 60.88 183 ARG A CA 1
ATOM 1396 C C . ARG A 1 183 ? -11.026 -1.632 4.269 1.00 60.88 183 ARG A C 1
ATOM 1398 O O . ARG A 1 183 ? -10.664 -0.474 4.120 1.00 60.88 183 ARG A O 1
ATOM 1405 N N . GLN A 1 184 ? -11.660 -2.326 3.325 1.00 63.16 184 GLN A N 1
ATOM 1406 C CA . GLN A 1 184 ? -11.952 -1.862 1.963 1.00 63.16 184 GLN A CA 1
ATOM 1407 C C . GLN A 1 184 ? -10.709 -1.354 1.205 1.00 63.16 184 GLN A C 1
ATOM 1409 O O . GLN A 1 184 ? -10.790 -0.522 0.304 1.00 63.16 184 GLN A O 1
ATOM 1414 N N . THR A 1 185 ? -9.529 -1.866 1.569 1.00 68.25 185 THR A N 1
ATOM 1415 C CA . THR A 1 185 ? -8.257 -1.514 0.928 1.00 68.25 185 THR A CA 1
ATOM 1416 C C . THR A 1 185 ? -7.949 -2.462 -0.218 1.00 68.25 185 THR A C 1
ATOM 1418 O O . THR A 1 185 ? -8.072 -3.683 -0.059 1.00 68.25 185 THR A O 1
ATOM 1421 N N . VAL A 1 186 ? -7.489 -1.913 -1.337 1.00 77.06 186 VAL A N 1
ATOM 1422 C CA . VAL A 1 186 ? -7.053 -2.683 -2.506 1.00 77.06 186 VAL A CA 1
ATOM 1423 C C . VAL A 1 186 ? -5.650 -3.238 -2.276 1.00 77.06 186 VAL A C 1
ATOM 1425 O O . VAL A 1 186 ? -4.787 -2.576 -1.701 1.00 77.06 186 VAL A O 1
ATOM 1428 N N . PHE A 1 187 ? -5.421 -4.468 -2.722 1.00 79.81 187 PHE A N 1
ATOM 1429 C CA . PHE A 1 187 ? -4.100 -5.081 -2.784 1.00 79.81 187 PHE A CA 1
ATOM 1430 C C . PHE A 1 187 ? -4.034 -6.072 -3.949 1.00 79.81 187 PHE A C 1
ATOM 1432 O O . PHE A 1 187 ? -5.054 -6.514 -4.470 1.00 79.81 187 PHE A O 1
ATOM 1439 N N . PHE A 1 188 ? -2.826 -6.432 -4.343 1.00 86.69 188 PHE A N 1
ATOM 1440 C CA . PHE A 1 188 ? -2.512 -7.417 -5.365 1.00 86.69 188 PHE A CA 1
ATOM 1441 C C . PHE A 1 188 ? -1.954 -8.686 -4.724 1.00 86.69 188 PHE A C 1
ATOM 1443 O O . PHE A 1 188 ? -1.288 -8.656 -3.686 1.00 86.69 188 PHE A O 1
ATOM 1450 N N . VAL A 1 189 ? -2.253 -9.831 -5.329 1.00 83.19 189 VAL A N 1
ATOM 1451 C CA . VAL A 1 189 ? -1.762 -11.125 -4.848 1.00 83.19 189 VAL A CA 1
ATOM 1452 C C . VAL A 1 189 ? -0.430 -11.441 -5.504 1.00 83.19 189 VAL A C 1
ATOM 1454 O O . VAL A 1 189 ? -0.307 -11.419 -6.725 1.00 83.19 189 VAL A O 1
ATOM 1457 N N . ARG A 1 190 ? 0.563 -11.815 -4.692 1.00 80.94 190 ARG A N 1
ATOM 1458 C CA . ARG A 1 190 ? 1.848 -12.282 -5.221 1.00 80.94 190 ARG A CA 1
ATOM 1459 C C . ARG A 1 190 ? 1.665 -13.607 -5.969 1.00 80.94 190 ARG A C 1
ATOM 1461 O O . ARG A 1 190 ? 0.949 -14.468 -5.449 1.00 80.94 190 ARG A O 1
ATOM 1468 N N . PRO A 1 191 ? 2.409 -13.856 -7.062 1.00 80.00 191 PRO A N 1
ATOM 1469 C CA . PRO A 1 191 ? 2.299 -15.096 -7.840 1.00 80.00 191 PRO A CA 1
ATOM 1470 C C . PRO A 1 191 ? 2.340 -16.368 -6.978 1.00 80.00 191 PRO A C 1
ATOM 1472 O O . PRO A 1 191 ? 1.459 -17.223 -7.065 1.00 80.00 191 PRO A O 1
ATOM 1475 N N . LYS A 1 192 ? 3.284 -16.428 -6.028 1.00 77.25 192 LYS A N 1
ATOM 1476 C CA . LYS A 1 192 ? 3.464 -17.561 -5.102 1.00 77.25 192 LYS A CA 1
ATOM 1477 C C . LYS A 1 192 ? 2.280 -17.858 -4.168 1.00 77.25 192 LYS A C 1
ATOM 1479 O O . LYS A 1 192 ? 2.220 -18.940 -3.598 1.00 77.25 192 LYS A O 1
ATOM 1484 N N . HIS A 1 193 ? 1.357 -16.916 -3.980 1.00 70.62 193 HIS A N 1
ATOM 1485 C CA . HIS A 1 193 ? 0.207 -17.054 -3.076 1.00 70.62 193 HIS A CA 1
ATOM 1486 C C . HIS A 1 193 ? -1.135 -17.140 -3.815 1.00 70.62 193 HIS A C 1
ATOM 1488 O O . HIS A 1 193 ? -2.182 -17.249 -3.176 1.00 70.62 193 HIS A O 1
ATOM 1494 N N . LYS A 1 194 ? -1.114 -17.162 -5.158 1.00 67.19 194 LYS A N 1
ATOM 1495 C CA . LYS A 1 194 ? -2.317 -17.205 -6.004 1.00 67.19 194 LYS A CA 1
ATOM 1496 C C . LYS A 1 194 ? -3.219 -18.409 -5.686 1.00 67.19 194 LYS A C 1
ATOM 1498 O O . LYS A 1 194 ? -4.434 -18.250 -5.650 1.00 67.19 194 LYS A O 1
ATOM 1503 N N . ARG A 1 195 ? -2.637 -19.585 -5.389 1.00 56.66 195 ARG A N 1
ATOM 1504 C CA . ARG A 1 195 ? -3.372 -20.826 -5.047 1.00 56.66 195 ARG A CA 1
ATOM 1505 C C . ARG A 1 195 ? -3.708 -20.966 -3.553 1.00 56.66 195 ARG A C 1
ATOM 1507 O O . ARG A 1 195 ? -4.806 -21.396 -3.217 1.00 56.66 195 ARG A O 1
ATOM 1514 N N . SER A 1 196 ? -2.803 -20.580 -2.650 1.00 56.12 196 SER A N 1
ATOM 1515 C CA . SER A 1 196 ? -2.960 -20.813 -1.201 1.00 56.12 196 SER A CA 1
ATOM 1516 C C . SER A 1 196 ? -4.051 -19.955 -0.549 1.00 56.12 196 SER A C 1
ATOM 1518 O O . SER A 1 196 ? -4.675 -20.374 0.422 1.00 56.12 196 SER A O 1
ATOM 1520 N N . GLU A 1 197 ? -4.318 -18.757 -1.073 1.00 54.84 197 GLU A N 1
ATOM 1521 C CA . GLU A 1 197 ? -5.377 -17.894 -0.531 1.00 54.84 197 GLU A CA 1
ATOM 1522 C C . GLU A 1 197 ? -6.799 -18.341 -0.913 1.00 54.84 197 GLU A C 1
ATOM 1524 O O . GLU A 1 197 ? -7.749 -17.975 -0.225 1.00 54.84 197 GLU A O 1
ATOM 1529 N N . HIS A 1 198 ? -6.966 -19.143 -1.973 1.00 46.62 198 HIS A N 1
ATOM 1530 C CA . HIS A 1 198 ? -8.270 -19.701 -2.357 1.00 46.62 198 HIS A CA 1
ATOM 1531 C C . HIS A 1 198 ? -8.825 -20.618 -1.253 1.00 46.62 198 HIS A C 1
ATOM 1533 O O . HIS A 1 198 ? -9.992 -20.527 -0.875 1.00 46.62 198 HIS A O 1
ATOM 1539 N N . ILE A 1 199 ? -7.937 -21.415 -0.651 1.00 40.34 199 ILE A N 1
ATOM 1540 C CA . ILE A 1 199 ? -8.257 -22.348 0.434 1.00 40.34 199 ILE A CA 1
ATOM 1541 C C . ILE A 1 199 ? -8.605 -21.593 1.727 1.00 40.34 199 ILE A C 1
ATOM 1543 O O . ILE A 1 199 ? -9.504 -22.004 2.456 1.00 40.34 199 ILE A O 1
ATOM 1547 N N . SER A 1 200 ? -7.968 -20.449 2.008 1.00 49.16 200 SER A N 1
ATOM 1548 C CA . SER A 1 200 ? -8.242 -19.700 3.245 1.00 49.16 200 SER A CA 1
ATOM 1549 C C . SER A 1 200 ? -9.555 -18.911 3.203 1.00 49.16 200 SER A C 1
ATOM 1551 O O . SER A 1 200 ? -10.186 -18.728 4.244 1.00 49.16 200 SER A O 1
ATOM 1553 N N . ILE A 1 201 ? -10.005 -18.479 2.019 1.00 49.75 201 ILE A N 1
ATOM 1554 C CA . ILE A 1 201 ? -11.283 -17.772 1.849 1.00 49.75 201 ILE A CA 1
ATOM 1555 C C . ILE A 1 201 ? -12.455 -18.758 1.871 1.00 49.75 201 ILE A C 1
ATOM 1557 O O . ILE A 1 201 ? -13.413 -18.521 2.606 1.00 49.75 201 ILE A O 1
ATOM 1561 N N . GLN A 1 202 ? -12.366 -19.880 1.146 1.00 44.34 202 GLN A N 1
ATOM 1562 C CA . GLN A 1 202 ? -13.388 -20.931 1.213 1.00 44.34 202 GLN A CA 1
ATOM 1563 C C . GLN A 1 202 ? -13.429 -21.581 2.601 1.00 44.34 202 GLN A C 1
ATOM 1565 O O . GLN A 1 202 ? -14.507 -21.730 3.165 1.00 44.34 202 GLN A O 1
ATOM 1570 N N . GLY A 1 203 ? -12.268 -21.849 3.210 1.00 38.38 203 GLY A N 1
ATOM 1571 C CA . GLY A 1 203 ? -12.176 -22.384 4.569 1.00 38.38 203 GLY A CA 1
ATOM 1572 C C . GLY A 1 203 ? -12.752 -21.440 5.626 1.00 38.38 203 GLY A C 1
ATOM 1573 O O . GLY A 1 203 ? -13.499 -21.881 6.493 1.00 38.38 203 GLY A O 1
ATOM 1574 N N . ARG A 1 204 ? -12.500 -20.124 5.539 1.00 56.81 204 ARG A N 1
ATOM 1575 C CA . ARG A 1 204 ? -13.145 -19.147 6.438 1.00 56.81 204 ARG A CA 1
ATOM 1576 C C . ARG A 1 204 ? -14.645 -19.030 6.198 1.00 56.81 204 ARG A C 1
ATOM 1578 O O . ARG A 1 204 ? -15.382 -18.940 7.168 1.00 56.81 204 ARG A O 1
ATOM 1585 N N . SER A 1 205 ? -15.101 -19.047 4.946 1.00 50.81 205 SER A N 1
ATOM 1586 C CA . SER A 1 205 ? -16.537 -19.023 4.634 1.00 50.81 205 SER A CA 1
ATOM 1587 C C . SER A 1 205 ? -17.244 -20.279 5.151 1.00 50.81 205 SER A C 1
ATOM 1589 O O . SER A 1 205 ? -18.345 -20.186 5.686 1.00 50.81 205 SER A O 1
ATOM 1591 N N . PHE A 1 206 ? -16.588 -21.437 5.055 1.00 45.78 206 PHE A N 1
ATOM 1592 C CA . PHE A 1 206 ? -17.067 -22.706 5.593 1.00 45.78 206 PHE A CA 1
ATOM 1593 C C . PHE A 1 206 ? -17.125 -22.690 7.126 1.00 45.78 206 PHE A C 1
ATOM 1595 O O . PHE A 1 206 ? -18.150 -23.040 7.703 1.00 45.78 206 PHE A O 1
ATOM 1602 N N . LEU A 1 207 ? -16.071 -22.208 7.796 1.00 55.78 207 LEU A N 1
ATOM 1603 C CA . LEU A 1 207 ? -16.050 -22.054 9.255 1.00 55.78 207 LEU A CA 1
ATOM 1604 C C . LEU A 1 207 ? -17.125 -21.079 9.752 1.00 55.78 207 LEU A C 1
ATOM 1606 O O . LEU A 1 207 ? -17.782 -21.364 10.748 1.00 55.78 207 LEU A O 1
ATOM 1610 N N . LEU A 1 208 ? -17.344 -19.965 9.046 1.00 60.34 208 LEU A N 1
ATOM 1611 C CA . LEU A 1 208 ? -18.402 -19.006 9.372 1.00 60.34 208 LEU A CA 1
ATOM 1612 C C . LEU A 1 208 ? -19.801 -19.603 9.156 1.00 60.34 208 LEU A C 1
ATOM 1614 O O . LEU A 1 208 ? -20.652 -19.458 10.024 1.00 60.34 208 LEU A O 1
ATOM 1618 N N . SER A 1 209 ? -20.021 -20.336 8.059 1.00 53.62 209 SER A N 1
ATOM 1619 C CA . SER A 1 209 ? -21.311 -20.996 7.781 1.00 53.62 209 SER A CA 1
ATOM 1620 C C . SER A 1 209 ? -21.625 -22.087 8.809 1.00 53.62 209 SER A C 1
ATOM 1622 O O . SER A 1 209 ? -22.760 -22.216 9.263 1.00 53.62 209 SER A O 1
ATOM 1624 N N . ARG A 1 210 ? -20.606 -22.840 9.239 1.00 56.50 210 ARG A N 1
ATOM 1625 C CA . ARG A 1 210 ? -20.742 -23.856 10.286 1.00 56.50 210 ARG A CA 1
ATOM 1626 C C . ARG A 1 210 ? -21.009 -23.228 11.657 1.00 56.50 210 ARG A C 1
ATOM 1628 O O . ARG A 1 210 ? -21.856 -23.730 12.384 1.00 56.50 210 ARG A O 1
ATOM 1635 N N . ALA A 1 211 ? -20.351 -22.115 11.986 1.00 58.81 211 ALA A N 1
ATOM 1636 C CA . ALA A 1 211 ? -20.627 -21.364 13.212 1.00 58.81 211 ALA A CA 1
ATOM 1637 C C . ALA A 1 211 ? -22.070 -20.826 13.247 1.00 58.81 211 ALA A C 1
ATOM 1639 O O . ALA A 1 211 ? -22.717 -20.890 14.287 1.00 58.81 211 ALA A O 1
ATOM 1640 N N . SER A 1 212 ? -22.606 -20.373 12.108 1.00 60.50 212 SER A N 1
ATOM 1641 C CA . SER A 1 212 ? -24.008 -19.953 11.989 1.00 60.50 212 SER A CA 1
ATOM 1642 C C . SER A 1 212 ? -25.000 -21.116 12.103 1.00 60.50 212 SER A C 1
ATOM 1644 O O . SER A 1 212 ? -26.037 -20.958 12.735 1.00 60.50 212 SER A O 1
ATOM 1646 N N . SER A 1 213 ? -24.680 -22.291 11.550 1.00 53.56 213 SER A N 1
ATOM 1647 C CA . SER A 1 213 ? -25.542 -23.481 11.639 1.00 53.56 213 SER A CA 1
ATOM 1648 C C . SER A 1 213 ? -25.606 -24.077 13.049 1.00 53.56 213 SER A C 1
ATOM 1650 O O . SER A 1 213 ? -26.627 -24.649 13.417 1.00 53.56 213 SER A O 1
ATOM 1652 N N . VAL A 1 214 ? -24.539 -23.947 13.843 1.00 54.84 214 VAL A N 1
ATOM 1653 C CA . VAL A 1 214 ? -24.503 -24.411 15.242 1.00 54.84 214 VAL A CA 1
ATOM 1654 C C . VAL A 1 214 ? -25.289 -23.472 16.170 1.00 54.84 214 VAL A C 1
ATOM 1656 O O . VAL A 1 214 ? -25.834 -23.922 17.168 1.00 54.84 214 VAL A O 1
ATOM 1659 N N . MET A 1 215 ? -25.412 -22.188 15.822 1.00 53.16 215 MET A N 1
ATOM 1660 C CA . MET A 1 215 ? -26.165 -21.189 16.600 1.00 53.16 215 MET A CA 1
ATOM 1661 C C . MET A 1 215 ? -27.671 -21.145 16.268 1.00 53.16 215 MET A C 1
ATOM 1663 O O . MET A 1 215 ? -28.395 -20.364 16.875 1.00 53.16 215 MET A O 1
ATOM 1667 N N . GLY A 1 216 ? -28.142 -21.941 15.299 1.00 52.09 216 GLY A N 1
ATOM 1668 C CA . GLY A 1 216 ? -29.551 -22.008 14.877 1.00 52.09 216 GLY A CA 1
ATOM 1669 C C . GLY A 1 216 ? -30.337 -23.218 15.403 1.00 52.09 216 GLY A C 1
ATOM 1670 O O . GLY A 1 216 ? -31.480 -23.402 15.003 1.00 52.09 216 GLY A O 1
ATOM 1671 N N . HIS A 1 217 ? -29.737 -24.049 16.262 1.00 48.84 217 HIS A N 1
ATOM 1672 C CA . HIS A 1 217 ? -30.358 -25.235 16.873 1.00 48.84 217 HIS A CA 1
ATOM 1673 C C . HIS A 1 217 ? -30.220 -25.229 18.409 1.00 48.84 217 HIS A C 1
ATOM 1675 O O . HIS A 1 217 ? -29.864 -26.243 19.009 1.00 48.84 217 HIS A O 1
ATOM 1681 N N . ALA A 1 218 ? -30.480 -24.083 19.040 1.00 39.44 218 ALA A N 1
ATOM 1682 C CA . ALA A 1 218 ? -30.610 -23.949 20.491 1.00 39.44 218 ALA A CA 1
ATOM 1683 C C . ALA A 1 218 ? -31.863 -23.139 20.829 1.00 39.44 218 ALA A C 1
ATOM 1685 O O . ALA A 1 218 ? -32.096 -22.127 20.127 1.00 39.44 218 ALA A O 1
#